Protein AF-A0A932JPV4-F1 (afdb_monomer_lite)

Secondary structure (DSSP, 8-state):
---------------SS-HHHHHHHTTTHHHHHHHHHHHHHHT-GGGHHHHHHHHHS--EEEEPPPTTSS--TT--EEEETTEEEEEHHHHHHHHHHHHHTT--TTTHHHHHHHHHHHHHHHHHHHHHHHHHHHHHHSS---TTBHHHHHHHHHHHHHHHHHHHHT---SS-HHHHTTS-HHHHHHHHHHHH-HHHHHHHHHHHTTT-B-TTTS-HHHHHHHHHHHHHHHHHHHHHHHTS-HHHHHHHHHHH-TTHHHHHHHHHHHHHHHHHHHHSHHHHHHHHHHHHHHHHHHHHHHHHHHT-

Structure (mmCIF, N/CA/C/O backbone):
data_AF-A0A932JPV4-F1
#
_entry.id   AF-A0A932JPV4-F1
#
loop_
_atom_site.group_PDB
_atom_site.id
_atom_site.type_symbol
_atom_site.label_atom_id
_atom_site.label_alt_id
_atom_site.label_comp_id
_atom_site.label_asym_id
_atom_site.label_entity_id
_atom_site.label_seq_id
_atom_site.pdbx_PDB_ins_code
_atom_site.Cartn_x
_atom_site.Cartn_y
_atom_site.Cartn_z
_atom_site.occupancy
_atom_site.B_iso_or_equiv
_atom_site.auth_seq_id
_atom_site.auth_comp_id
_atom_site.auth_asym_id
_atom_site.auth_atom_id
_atom_site.pdbx_PDB_model_num
ATOM 1 N N . MET A 1 1 ? 2.759 16.144 11.013 1.00 23.59 1 MET A N 1
ATOM 2 C CA . MET A 1 1 ? 3.532 15.534 9.892 1.00 23.59 1 MET A CA 1
ATOM 3 C C . MET A 1 1 ? 3.272 14.026 9.853 1.00 23.59 1 MET A C 1
ATOM 5 O O . MET A 1 1 ? 3.938 13.289 10.565 1.00 23.59 1 MET A O 1
ATOM 9 N N . GLY A 1 2 ? 2.282 13.566 9.078 1.00 25.14 2 GLY A N 1
ATOM 10 C CA . GLY A 1 2 ? 1.995 12.135 8.917 1.00 25.14 2 GLY A CA 1
ATOM 11 C C . GLY A 1 2 ? 3.016 11.484 7.986 1.00 25.14 2 GLY A C 1
ATOM 12 O O . GLY A 1 2 ? 3.145 11.893 6.832 1.00 25.14 2 GLY A O 1
ATOM 13 N N . ALA A 1 3 ? 3.777 10.522 8.498 1.00 26.98 3 ALA A N 1
ATOM 14 C CA . ALA A 1 3 ? 4.726 9.756 7.710 1.00 26.98 3 ALA A CA 1
ATOM 15 C C . ALA A 1 3 ? 3.958 8.871 6.716 1.00 26.98 3 ALA A C 1
ATOM 17 O O . ALA A 1 3 ? 3.457 7.811 7.076 1.00 26.98 3 ALA A O 1
ATOM 18 N N . ILE A 1 4 ? 3.874 9.303 5.455 1.00 32.38 4 ILE A N 1
ATOM 19 C CA . ILE A 1 4 ? 3.745 8.367 4.335 1.00 32.38 4 ILE A CA 1
ATOM 20 C C . ILE A 1 4 ? 5.035 7.553 4.392 1.00 32.38 4 ILE A C 1
ATOM 22 O O . ILE A 1 4 ? 6.100 8.054 4.020 1.00 32.38 4 ILE A O 1
ATOM 26 N N . LEU A 1 5 ? 4.962 6.359 4.980 1.00 34.59 5 LEU A N 1
ATOM 27 C CA . LEU A 1 5 ? 6.096 5.460 5.082 1.00 34.59 5 LEU A CA 1
ATOM 28 C C . LEU A 1 5 ? 6.438 5.005 3.665 1.00 34.59 5 LEU A C 1
ATOM 30 O O . LEU A 1 5 ? 5.870 4.078 3.099 1.00 34.59 5 LEU A O 1
ATOM 34 N N . VAL A 1 6 ? 7.365 5.734 3.061 1.00 36.38 6 VAL A N 1
ATOM 35 C CA . VAL A 1 6 ? 7.969 5.385 1.790 1.00 36.38 6 VAL A CA 1
ATOM 36 C C . VAL A 1 6 ? 8.688 4.056 1.999 1.00 36.38 6 VAL A C 1
ATOM 38 O O . VAL A 1 6 ? 9.744 4.008 2.630 1.00 36.38 6 VAL A O 1
ATOM 41 N N . LEU A 1 7 ? 8.128 2.976 1.452 1.00 38.19 7 LEU A N 1
ATOM 42 C CA . LEU A 1 7 ? 8.818 1.703 1.271 1.00 38.19 7 LEU A CA 1
ATOM 43 C C . LEU A 1 7 ? 10.058 1.942 0.394 1.00 38.19 7 LEU A C 1
ATOM 45 O O . LEU A 1 7 ? 9.999 1.938 -0.837 1.00 38.19 7 LEU A O 1
ATOM 49 N N . LEU A 1 8 ? 11.183 2.240 1.047 1.00 33.62 8 LEU A N 1
ATOM 50 C CA . LEU A 1 8 ? 12.470 2.499 0.415 1.00 33.62 8 LEU A CA 1
ATOM 51 C C . LEU A 1 8 ? 13.073 1.170 -0.037 1.00 33.62 8 LEU A C 1
ATOM 53 O O . LEU A 1 8 ? 13.724 0.461 0.732 1.00 33.62 8 LEU A O 1
ATOM 57 N N . LEU A 1 9 ? 12.865 0.841 -1.309 1.00 42.50 9 LEU A N 1
ATOM 58 C CA . LEU A 1 9 ? 13.567 -0.246 -1.974 1.00 42.50 9 LEU A CA 1
ATOM 59 C C . LEU A 1 9 ? 14.830 0.310 -2.621 1.00 42.50 9 LEU A C 1
ATOM 61 O O . LEU A 1 9 ? 14.789 1.104 -3.561 1.00 42.50 9 LEU A O 1
ATOM 65 N N . SER A 1 10 ? 15.979 -0.073 -2.069 1.00 38.56 10 SER A N 1
ATOM 66 C CA . SER A 1 10 ? 17.282 0.394 -2.525 1.00 38.56 10 SER A CA 1
ATOM 67 C C . SER A 1 10 ? 17.506 -0.023 -3.977 1.00 38.56 10 SER A C 1
ATOM 69 O O . SER A 1 10 ? 17.875 -1.165 -4.257 1.00 38.56 10 SER A O 1
ATOM 71 N N . ALA A 1 11 ? 17.322 0.918 -4.902 1.00 42.75 11 ALA A N 1
ATOM 72 C CA . ALA A 1 11 ? 17.888 0.791 -6.231 1.00 42.75 11 ALA A CA 1
ATOM 73 C C . ALA A 1 11 ? 19.408 0.815 -6.049 1.00 42.75 11 ALA A C 1
ATOM 75 O O . ALA A 1 11 ? 19.978 1.838 -5.664 1.00 42.75 11 ALA A O 1
ATOM 76 N N . ALA A 1 12 ? 20.047 -0.336 -6.253 1.00 43.09 12 ALA A N 1
ATOM 77 C CA . ALA A 1 12 ? 21.493 -0.425 -6.358 1.00 43.09 12 ALA A CA 1
ATOM 78 C C . ALA A 1 12 ? 21.999 0.667 -7.315 1.00 43.09 12 ALA A C 1
ATOM 80 O O . ALA A 1 12 ? 21.357 0.952 -8.328 1.00 43.09 12 ALA A O 1
ATOM 81 N N . ALA A 1 13 ? 23.124 1.289 -6.953 1.00 43.47 13 ALA A N 1
ATOM 82 C CA . ALA A 1 13 ? 23.726 2.404 -7.671 1.00 43.47 13 ALA A CA 1
ATOM 83 C C . ALA A 1 13 ? 23.698 2.176 -9.192 1.00 43.47 13 ALA A C 1
ATOM 85 O O . ALA A 1 13 ? 24.186 1.173 -9.715 1.00 43.47 13 ALA A O 1
ATOM 86 N N . TRP A 1 14 ? 23.064 3.117 -9.879 1.00 53.50 14 TRP A N 1
ATOM 87 C CA . TRP A 1 14 ? 22.713 3.052 -11.285 1.00 53.50 14 TRP A CA 1
ATOM 88 C C . TRP A 1 14 ? 23.950 3.167 -12.175 1.00 53.50 14 TRP A C 1
ATOM 90 O O . TRP A 1 14 ? 24.319 4.252 -12.607 1.00 53.50 14 TRP A O 1
ATOM 100 N N . ALA A 1 15 ? 24.596 2.044 -12.470 1.00 50.19 15 ALA A N 1
ATOM 101 C CA . ALA A 1 15 ? 25.698 1.981 -13.431 1.00 50.19 15 ALA A CA 1
ATOM 102 C C . ALA A 1 15 ? 25.217 1.800 -14.894 1.00 50.19 15 ALA A C 1
ATOM 104 O O . ALA A 1 15 ? 25.962 1.287 -15.725 1.00 50.19 15 ALA A O 1
ATOM 105 N N . GLY A 1 16 ? 23.965 2.164 -15.212 1.00 62.72 16 GLY A N 1
ATOM 106 C CA . GLY A 1 16 ? 23.299 1.870 -16.491 1.00 62.72 16 GLY A CA 1
ATOM 107 C C . GLY A 1 16 ? 22.640 3.077 -17.173 1.00 62.72 16 GLY A C 1
ATOM 108 O O . GLY A 1 16 ? 22.720 4.200 -16.686 1.00 62.72 16 GLY A O 1
ATOM 109 N N . GLU A 1 17 ? 22.001 2.818 -18.322 1.00 77.81 17 GLU A N 1
ATOM 110 C CA . GLU A 1 17 ? 21.219 3.778 -19.128 1.00 77.81 17 GLU A CA 1
ATOM 111 C C . GLU A 1 17 ? 20.224 4.585 -18.270 1.00 77.81 17 GLU A C 1
ATOM 113 O O . GLU A 1 17 ? 19.579 4.038 -17.374 1.00 77.81 17 GLU A O 1
ATOM 118 N N . ASP A 1 18 ? 20.079 5.881 -18.573 1.00 85.38 18 ASP A N 1
ATOM 119 C CA . ASP A 1 18 ? 19.102 6.767 -17.931 1.00 85.38 18 ASP A CA 1
ATOM 120 C C . ASP A 1 18 ? 17.665 6.194 -18.035 1.00 85.38 18 ASP A C 1
ATOM 122 O O . ASP A 1 18 ? 17.218 5.851 -19.137 1.00 85.38 18 ASP A O 1
ATOM 126 N N . PRO A 1 19 ? 16.900 6.108 -16.927 1.00 82.88 19 PRO A N 1
ATOM 127 C CA . PRO A 1 19 ? 15.533 5.576 -16.926 1.00 82.88 19 PRO A CA 1
ATOM 128 C C . PRO A 1 19 ? 14.588 6.244 -17.915 1.00 82.88 19 PRO A C 1
ATOM 130 O O . PRO A 1 19 ? 13.693 5.584 -18.448 1.00 82.88 19 PRO A O 1
ATOM 133 N N . VAL A 1 20 ? 14.746 7.551 -18.138 1.00 84.69 20 VAL A N 1
ATOM 134 C CA . VAL A 1 20 ? 13.875 8.301 -19.048 1.00 84.69 20 VAL A CA 1
ATOM 135 C C . VAL A 1 20 ? 14.179 7.905 -20.491 1.00 84.69 20 VAL A C 1
ATOM 137 O O . VAL A 1 20 ? 13.252 7.562 -21.231 1.00 84.69 20 VAL A O 1
ATOM 140 N N . ALA A 1 21 ? 15.458 7.848 -20.866 1.00 88.94 21 ALA A N 1
ATOM 141 C CA . ALA A 1 21 ? 15.895 7.338 -22.165 1.00 88.94 21 ALA A CA 1
ATOM 142 C C . ALA A 1 21 ? 15.432 5.889 -22.407 1.00 88.94 21 ALA A C 1
ATOM 144 O O . ALA A 1 21 ? 14.819 5.595 -23.442 1.00 88.94 21 ALA A O 1
ATOM 145 N N . TYR A 1 22 ? 15.617 5.001 -21.425 1.00 89.31 22 TYR A N 1
ATOM 146 C CA . TYR A 1 22 ? 15.175 3.609 -21.522 1.00 89.31 22 TYR A CA 1
ATOM 147 C C . TYR A 1 22 ? 13.654 3.505 -21.710 1.00 89.31 22 TYR A C 1
ATOM 149 O O . TYR A 1 22 ? 13.168 2.780 -22.582 1.00 89.31 22 TYR A O 1
ATOM 157 N N . ALA A 1 23 ? 12.877 4.265 -20.933 1.00 88.06 23 ALA A N 1
ATOM 158 C CA . ALA A 1 23 ? 11.420 4.271 -21.026 1.00 88.06 23 ALA A CA 1
ATOM 159 C C . ALA A 1 23 ? 10.893 4.827 -22.357 1.00 88.06 23 ALA A C 1
ATOM 161 O O . ALA A 1 23 ? 9.795 4.444 -22.769 1.00 88.06 23 ALA A O 1
ATOM 162 N N . ALA A 1 24 ? 11.634 5.727 -23.010 1.00 90.25 24 ALA A N 1
ATOM 163 C CA . ALA A 1 24 ? 11.322 6.203 -24.355 1.00 90.25 24 ALA A CA 1
ATOM 164 C C . ALA A 1 24 ? 11.611 5.118 -25.407 1.00 90.25 24 ALA A C 1
ATOM 166 O O . ALA A 1 24 ? 10.766 4.839 -26.258 1.00 90.25 24 ALA A O 1
ATOM 167 N N . ARG A 1 25 ? 12.761 4.439 -25.301 1.00 94.75 25 ARG A N 1
ATOM 168 C CA . ARG A 1 25 ? 13.168 3.337 -26.192 1.00 94.75 25 ARG A CA 1
ATOM 169 C C . ARG A 1 25 ? 12.270 2.101 -26.067 1.00 94.75 25 ARG A C 1
ATOM 171 O O . ARG A 1 25 ? 12.024 1.408 -27.053 1.00 94.75 25 ARG A O 1
ATOM 178 N N . ARG A 1 26 ? 11.772 1.815 -24.862 1.00 93.69 26 ARG A N 1
ATOM 179 C CA . ARG A 1 26 ? 10.890 0.683 -24.525 1.00 93.69 26 ARG A CA 1
ATOM 180 C C . ARG A 1 26 ? 9.484 1.156 -24.145 1.00 93.69 26 ARG A C 1
ATOM 182 O O . ARG A 1 26 ? 8.952 0.776 -23.101 1.00 93.69 26 ARG A O 1
ATOM 189 N N . ALA A 1 27 ? 8.871 1.984 -24.992 1.00 93.06 27 ALA A N 1
ATOM 190 C CA . ALA A 1 27 ? 7.578 2.622 -24.717 1.00 93.06 27 ALA A CA 1
ATOM 191 C C . ALA A 1 27 ? 6.427 1.639 -24.399 1.00 93.06 27 ALA A C 1
ATOM 193 O O . ALA A 1 27 ? 5.463 2.005 -23.727 1.00 93.06 27 ALA A O 1
ATOM 194 N N . ASP A 1 28 ? 6.515 0.380 -24.837 1.00 94.94 28 ASP A N 1
ATOM 195 C CA . ASP A 1 28 ? 5.527 -0.670 -24.577 1.00 94.94 28 ASP A CA 1
ATOM 196 C C . ASP A 1 28 ? 5.765 -1.473 -23.285 1.00 94.94 28 ASP A C 1
ATOM 198 O O . ASP A 1 28 ? 4.918 -2.301 -22.929 1.00 94.94 28 ASP A O 1
ATOM 202 N N . LEU A 1 29 ? 6.860 -1.218 -22.553 1.00 92.94 29 LEU A N 1
ATOM 203 C CA . LEU A 1 29 ? 7.195 -1.920 -21.309 1.00 92.94 29 LEU A CA 1
ATOM 204 C C . LEU A 1 29 ? 6.056 -1.842 -20.294 1.00 92.94 29 LEU A C 1
ATOM 206 O O . LEU A 1 29 ? 5.653 -2.865 -19.754 1.00 92.94 29 LEU A O 1
ATOM 210 N N . GLY A 1 30 ? 5.488 -0.654 -20.083 1.00 91.44 30 GLY A N 1
ATOM 211 C CA . GLY A 1 30 ? 4.397 -0.450 -19.130 1.00 91.44 30 GLY A CA 1
ATOM 212 C C . GLY A 1 30 ? 3.156 -1.293 -19.428 1.00 91.44 30 GLY A C 1
ATOM 213 O O . GLY A 1 30 ? 2.592 -1.930 -18.535 1.00 91.44 30 GLY A O 1
ATOM 214 N N . ARG A 1 31 ? 2.763 -1.360 -20.707 1.00 93.12 31 ARG A N 1
ATOM 215 C CA . ARG A 1 31 ? 1.630 -2.176 -21.167 1.00 93.12 31 ARG A CA 1
ATOM 216 C C . ARG A 1 31 ? 1.920 -3.666 -21.000 1.00 93.12 31 ARG A C 1
ATOM 218 O O . ARG A 1 31 ? 1.070 -4.395 -20.495 1.00 93.12 31 ARG A O 1
ATOM 225 N N . LYS A 1 32 ? 3.112 -4.119 -21.404 1.00 95.31 32 LYS A N 1
ATOM 226 C CA . LYS A 1 32 ? 3.524 -5.524 -21.265 1.00 95.31 32 LYS A CA 1
ATOM 227 C C . LYS A 1 32 ? 3.616 -5.939 -19.797 1.00 95.31 32 LYS A C 1
ATOM 229 O O . LYS A 1 32 ? 3.073 -6.976 -19.444 1.00 95.31 32 LYS A O 1
ATOM 234 N N . PHE A 1 33 ? 4.222 -5.116 -18.945 1.00 93.88 33 PHE A N 1
ATOM 235 C CA . PHE A 1 33 ? 4.274 -5.325 -17.496 1.00 93.88 33 PHE A CA 1
ATOM 236 C C . PHE A 1 33 ? 2.863 -5.438 -16.918 1.00 93.88 33 PHE A C 1
ATOM 238 O O . PHE A 1 33 ? 2.570 -6.386 -16.195 1.00 93.88 33 PHE A O 1
ATOM 245 N N . SER A 1 34 ? 1.971 -4.522 -17.310 1.00 91.94 34 SER A N 1
ATOM 246 C CA . SER A 1 34 ? 0.586 -4.510 -16.837 1.00 91.94 34 SER A CA 1
ATOM 247 C C . SER A 1 34 ? -0.176 -5.786 -17.177 1.00 91.94 34 SER A C 1
ATOM 249 O O . SER A 1 34 ? -0.931 -6.294 -16.352 1.00 91.94 34 SER A O 1
ATOM 251 N N . ALA A 1 35 ? 0.039 -6.327 -18.377 1.00 93.06 35 ALA A N 1
ATOM 252 C CA . ALA A 1 35 ? -0.532 -7.609 -18.766 1.00 93.06 35 ALA A CA 1
ATOM 253 C C . ALA A 1 35 ? 0.037 -8.769 -17.929 1.00 93.06 35 ALA A C 1
ATOM 255 O O . ALA A 1 35 ? -0.719 -9.639 -17.504 1.00 93.06 35 ALA A O 1
ATOM 256 N N . GLN A 1 36 ? 1.347 -8.764 -17.659 1.00 94.38 36 GLN A N 1
ATOM 257 C CA . GLN A 1 36 ? 2.020 -9.841 -16.930 1.00 94.38 36 GLN A CA 1
ATOM 258 C C . GLN A 1 36 ? 1.630 -9.900 -15.449 1.00 94.38 36 GLN A C 1
ATOM 260 O O . GLN A 1 36 ? 1.282 -10.977 -14.973 1.00 94.38 36 GLN A O 1
ATOM 265 N N . TRP A 1 37 ? 1.617 -8.783 -14.710 1.00 91.56 37 TRP A N 1
ATOM 266 C CA . TRP A 1 37 ? 1.266 -8.848 -13.281 1.00 91.56 37 TRP A CA 1
ATOM 267 C C . TRP A 1 37 ? -0.215 -9.176 -13.074 1.00 91.56 37 TRP A C 1
ATOM 269 O O . TRP A 1 37 ? -0.542 -9.928 -12.164 1.00 91.56 37 TRP A O 1
ATOM 279 N N . ARG A 1 38 ? -1.109 -8.697 -13.955 1.00 92.75 38 ARG A N 1
ATOM 280 C CA . ARG A 1 38 ? -2.531 -9.082 -13.931 1.00 92.75 38 ARG A CA 1
ATOM 281 C C . ARG A 1 38 ? -2.708 -10.569 -14.206 1.00 92.75 38 ARG A C 1
ATOM 283 O O . ARG A 1 38 ? -3.510 -11.220 -13.544 1.00 92.75 38 ARG A O 1
ATOM 290 N N . HIS A 1 39 ? -1.955 -11.106 -15.168 1.00 93.81 39 HIS A N 1
ATOM 291 C CA . HIS A 1 39 ? -1.953 -12.538 -15.444 1.00 93.81 39 HIS A CA 1
ATOM 292 C C . HIS A 1 39 ? -1.465 -13.342 -14.234 1.00 93.81 39 HIS A C 1
ATOM 294 O O . HIS A 1 39 ? -2.136 -14.295 -13.842 1.00 93.81 39 HIS A O 1
ATOM 300 N N . LEU A 1 40 ? -0.352 -12.934 -13.613 1.00 92.19 40 LEU A N 1
ATOM 301 C CA . LEU A 1 40 ? 0.154 -13.568 -12.396 1.00 92.19 40 LEU A CA 1
ATOM 302 C C . LEU A 1 40 ? -0.891 -13.530 -11.280 1.00 92.19 40 LEU A C 1
ATOM 304 O O . LEU A 1 40 ? -1.238 -14.591 -10.772 1.00 92.19 40 LEU A O 1
ATOM 308 N N . LEU A 1 41 ? -1.455 -12.354 -10.984 1.00 93.12 41 LEU A N 1
ATOM 309 C CA . LEU A 1 41 ? -2.478 -12.167 -9.955 1.00 93.12 41 LEU A CA 1
ATOM 310 C C . LEU A 1 41 ? -3.684 -13.092 -10.167 1.00 93.12 41 LEU A C 1
ATOM 312 O O . LEU A 1 41 ? -4.109 -13.774 -9.244 1.00 93.12 41 LEU A O 1
ATOM 316 N N . LYS A 1 42 ? -4.195 -13.171 -11.402 1.00 94.25 42 LYS A N 1
ATOM 317 C CA . LYS A 1 42 ? -5.300 -14.068 -11.775 1.00 94.25 42 LYS A CA 1
ATOM 318 C C . LYS A 1 42 ? -4.961 -15.549 -11.592 1.00 94.25 42 LYS A C 1
ATOM 320 O O . LYS A 1 42 ? -5.845 -16.369 -11.368 1.00 94.25 42 LYS A O 1
ATOM 325 N N . SER A 1 43 ? -3.696 -15.904 -11.781 1.00 93.75 43 SER A N 1
ATOM 326 C CA . SER A 1 43 ? -3.244 -17.293 -11.818 1.00 93.75 43 SER A CA 1
ATOM 327 C C . SER A 1 43 ? -2.867 -17.873 -10.452 1.00 93.75 43 SER A C 1
ATOM 329 O O . SER A 1 43 ? -2.473 -19.036 -10.403 1.00 93.75 43 SER A O 1
ATOM 331 N N . LEU A 1 44 ? -2.938 -17.077 -9.381 1.00 92.44 44 LEU A N 1
ATOM 332 C CA . LEU A 1 44 ? -2.634 -17.485 -8.010 1.00 92.44 44 LEU A CA 1
ATOM 333 C C . LEU A 1 44 ? -3.947 -17.534 -7.207 1.00 92.44 44 LEU A C 1
ATOM 335 O O . LEU A 1 44 ? -4.515 -16.473 -6.935 1.00 92.44 44 LEU A O 1
ATOM 339 N N . PRO A 1 45 ? -4.470 -18.731 -6.872 1.00 92.06 45 PRO A N 1
ATOM 340 C CA . PRO A 1 45 ? -5.737 -18.879 -6.149 1.00 92.06 45 PRO A CA 1
ATOM 341 C C . PRO A 1 45 ? -5.784 -18.122 -4.817 1.00 92.06 45 PRO A C 1
ATOM 343 O O . PRO A 1 45 ? -6.824 -17.569 -4.464 1.00 92.06 45 PRO A O 1
ATOM 346 N N . GLU A 1 46 ? -4.651 -18.037 -4.122 1.00 90.19 46 GLU A N 1
ATOM 347 C CA . GLU A 1 46 ? -4.473 -17.323 -2.854 1.00 90.19 46 GLU A CA 1
ATOM 348 C C . GLU A 1 46 ? -4.761 -15.819 -2.993 1.00 90.19 46 GLU A C 1
ATOM 350 O O . GLU A 1 46 ? -5.101 -15.149 -2.025 1.00 90.19 46 GLU A O 1
ATOM 355 N N . LEU A 1 47 ? -4.671 -15.279 -4.213 1.00 94.06 47 LEU A N 1
ATOM 356 C CA . LEU A 1 47 ? -4.869 -13.861 -4.512 1.00 94.06 47 LEU A CA 1
ATOM 357 C C . LEU A 1 47 ? -6.197 -13.581 -5.234 1.00 94.06 47 LEU A C 1
ATOM 359 O O . LEU A 1 47 ? -6.374 -12.512 -5.825 1.00 94.06 47 LEU A O 1
ATOM 363 N N . ALA A 1 48 ? -7.156 -14.512 -5.181 1.00 94.62 48 ALA A N 1
ATOM 364 C CA . ALA A 1 48 ? -8.443 -14.382 -5.865 1.00 94.62 48 ALA A CA 1
ATOM 365 C C . ALA A 1 48 ? -9.223 -13.117 -5.462 1.00 94.62 48 ALA A C 1
ATOM 367 O O . ALA A 1 48 ? -9.874 -12.494 -6.302 1.00 94.62 48 ALA A O 1
ATOM 368 N N . GLU A 1 49 ? -9.152 -12.710 -4.194 1.00 94.81 49 GLU A N 1
ATOM 369 C CA . GLU A 1 49 ? -9.789 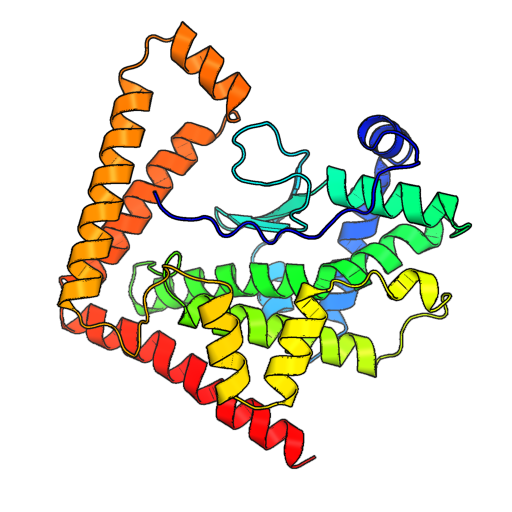-11.485 -3.703 1.00 94.81 49 GLU A CA 1
ATOM 370 C C . GLU A 1 49 ? -9.207 -10.229 -4.362 1.00 94.81 49 GLU A C 1
ATOM 372 O O . GLU A 1 49 ? -9.949 -9.436 -4.942 1.00 94.81 49 GLU A O 1
ATOM 377 N N . HIS A 1 50 ? -7.880 -10.102 -4.365 1.00 94.75 50 HIS A N 1
ATOM 378 C CA . HIS A 1 50 ? -7.160 -9.020 -5.033 1.00 94.75 50 HIS A CA 1
ATOM 379 C C . HIS A 1 50 ? -7.468 -8.978 -6.530 1.00 94.75 50 HIS A C 1
ATOM 381 O O . HIS A 1 50 ? -7.688 -7.907 -7.095 1.00 94.75 50 HIS A O 1
ATOM 387 N N . HIS A 1 51 ? -7.537 -10.143 -7.179 1.00 93.56 51 HIS A N 1
ATOM 388 C CA . HIS A 1 51 ? -7.930 -10.231 -8.580 1.00 93.56 51 HIS A CA 1
ATOM 389 C C . HIS A 1 51 ? -9.348 -9.681 -8.809 1.00 93.56 51 HIS A C 1
ATOM 391 O O . HIS A 1 51 ? -9.527 -8.813 -9.665 1.00 93.56 51 HIS A O 1
ATOM 397 N N . ARG A 1 52 ? -10.339 -10.104 -8.007 1.00 92.75 52 ARG A N 1
ATOM 398 C CA . ARG A 1 52 ? -11.717 -9.577 -8.080 1.00 92.75 52 ARG A CA 1
ATOM 399 C C . ARG A 1 52 ? -11.766 -8.071 -7.833 1.00 92.75 52 ARG A C 1
ATOM 401 O O . ARG A 1 52 ? -12.471 -7.352 -8.543 1.00 92.75 52 ARG A O 1
ATOM 408 N N . PHE A 1 53 ? -10.999 -7.583 -6.861 1.00 91.62 53 PHE A N 1
ATOM 409 C CA . PHE A 1 53 ? -10.898 -6.156 -6.573 1.00 91.62 53 PHE A CA 1
ATOM 410 C C . PHE A 1 53 ? -10.395 -5.378 -7.798 1.00 91.62 53 PHE A C 1
ATOM 412 O O . PHE A 1 53 ? -11.037 -4.412 -8.217 1.00 91.62 53 PHE A O 1
ATOM 419 N N . VAL A 1 54 ? -9.320 -5.848 -8.436 1.00 89.31 54 VAL A N 1
ATOM 420 C CA . VAL A 1 54 ? -8.757 -5.255 -9.660 1.00 89.31 54 VAL A CA 1
ATOM 421 C C . VAL A 1 54 ? -9.725 -5.319 -10.848 1.00 89.31 54 VAL A C 1
ATOM 423 O O . VAL A 1 54 ? -9.794 -4.366 -11.627 1.00 89.31 54 VAL A O 1
ATOM 426 N N . GLU A 1 55 ? -10.473 -6.412 -11.017 1.00 88.31 55 GLU A N 1
ATOM 427 C CA . GLU A 1 55 ? -11.476 -6.539 -12.087 1.00 88.31 55 GLU A CA 1
ATOM 428 C C . GLU A 1 55 ? -12.639 -5.558 -11.899 1.00 88.31 55 GLU A C 1
ATOM 430 O O . GLU A 1 55 ? -13.095 -4.949 -12.867 1.00 88.31 55 GLU A O 1
ATOM 435 N N . SER A 1 56 ? -13.068 -5.336 -10.653 1.00 85.69 56 SER A N 1
ATOM 436 C CA . SER A 1 56 ? -14.122 -4.365 -10.335 1.00 85.69 56 SER A CA 1
ATOM 437 C C . SER A 1 56 ? -13.691 -2.902 -10.526 1.00 85.69 56 SER A C 1
ATOM 439 O O . SER A 1 56 ? -14.540 -2.015 -10.622 1.00 85.69 56 SER A O 1
ATOM 441 N N . ARG A 1 57 ? -12.377 -2.632 -10.587 1.00 73.25 57 ARG A N 1
ATOM 442 C CA . ARG A 1 57 ? -11.783 -1.285 -10.649 1.00 73.25 57 ARG A CA 1
ATOM 443 C C . ARG A 1 57 ? -10.592 -1.259 -11.617 1.00 73.25 57 ARG A C 1
ATOM 445 O O . ARG A 1 57 ? -9.434 -1.337 -11.202 1.00 73.25 57 ARG A O 1
ATOM 452 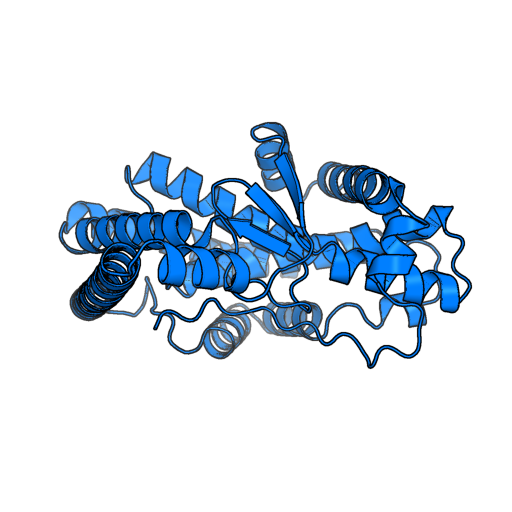N N . PRO A 1 58 ? -10.825 -1.133 -12.934 1.00 59.53 58 PRO A N 1
ATOM 453 C CA . PRO A 1 58 ? -9.770 -1.331 -13.917 1.00 59.53 58 PRO A CA 1
ATOM 454 C C . PRO A 1 58 ? -8.917 -0.074 -14.108 1.00 59.53 58 PRO A C 1
ATOM 456 O O . PRO A 1 58 ? -9.002 0.562 -15.155 1.00 59.53 58 PRO A O 1
ATOM 459 N N . ARG A 1 59 ? -8.066 0.304 -13.144 1.00 66.75 59 ARG A N 1
ATOM 460 C CA . ARG A 1 59 ? -7.061 1.358 -13.377 1.00 66.75 59 ARG A CA 1
ATOM 461 C C . ARG A 1 59 ? -5.771 1.118 -12.596 1.00 66.75 59 ARG A C 1
ATOM 463 O O . ARG A 1 59 ? -5.749 1.156 -11.374 1.00 66.75 59 ARG A O 1
ATOM 470 N N . VAL A 1 60 ? -4.694 0.890 -13.346 1.00 68.44 60 VAL A N 1
ATOM 471 C CA . VAL A 1 60 ? -3.318 1.026 -12.860 1.00 68.44 60 VAL A CA 1
ATOM 472 C C . VAL A 1 60 ? -2.658 2.096 -13.704 1.00 68.44 60 VAL A C 1
ATOM 474 O O . VAL A 1 60 ? -2.673 1.995 -14.931 1.00 68.44 60 VAL A O 1
ATOM 477 N N . ASP A 1 61 ? -2.141 3.125 -13.043 1.00 79.44 61 ASP A N 1
ATOM 478 C CA . ASP A 1 61 ? -1.488 4.260 -13.690 1.00 79.44 61 ASP A CA 1
ATOM 479 C C . ASP A 1 61 ? 0.031 4.147 -13.522 1.00 79.44 61 ASP A C 1
ATOM 481 O O . ASP A 1 61 ? 0.521 3.766 -12.460 1.00 79.44 61 ASP A O 1
ATOM 485 N N . LEU A 1 62 ? 0.784 4.450 -14.578 1.00 76.81 62 LEU A N 1
ATOM 486 C CA . LEU A 1 62 ? 2.246 4.393 -14.575 1.00 76.81 62 LEU A CA 1
ATOM 487 C C . LEU A 1 62 ? 2.803 5.809 -14.584 1.00 76.81 62 LEU A C 1
ATOM 489 O O . LEU A 1 62 ? 2.668 6.519 -15.582 1.00 76.81 62 LEU A O 1
ATOM 493 N N . ARG A 1 63 ? 3.490 6.201 -13.508 1.00 75.25 63 ARG A N 1
ATOM 494 C CA . ARG A 1 63 ? 3.979 7.577 -13.338 1.00 75.25 63 ARG A CA 1
ATOM 495 C C . ARG A 1 63 ? 5.478 7.659 -13.129 1.00 75.25 63 ARG A C 1
ATOM 497 O O . ARG A 1 63 ? 6.069 6.814 -12.465 1.00 75.25 63 ARG A O 1
ATOM 504 N N . PHE A 1 64 ? 6.085 8.700 -13.688 1.00 70.75 64 PHE A N 1
ATOM 505 C CA . PHE A 1 64 ? 7.368 9.184 -13.195 1.00 70.75 64 PHE A CA 1
ATOM 506 C C . PHE A 1 64 ? 7.071 10.091 -12.003 1.00 70.75 64 PHE A C 1
ATOM 508 O O . PHE A 1 64 ? 6.344 11.061 -12.215 1.00 70.75 64 PHE A O 1
ATOM 515 N N . PRO A 1 65 ? 7.572 9.790 -10.792 1.00 67.81 65 PRO A N 1
ATOM 516 C CA . PRO A 1 65 ? 7.407 10.707 -9.676 1.00 67.81 65 PRO A CA 1
ATOM 517 C C . PRO A 1 65 ? 8.025 12.058 -10.027 1.00 67.81 65 PRO A C 1
ATOM 519 O O . PRO A 1 65 ? 9.214 12.137 -10.346 1.00 67.81 65 PRO A O 1
ATOM 522 N N . ALA A 1 66 ? 7.212 13.108 -9.991 1.00 65.25 66 ALA A N 1
ATOM 523 C CA . ALA A 1 66 ? 7.708 14.465 -9.866 1.00 65.25 66 ALA A CA 1
ATOM 524 C C . ALA A 1 66 ? 8.139 14.701 -8.408 1.00 65.25 66 ALA A C 1
ATOM 526 O O . ALA A 1 66 ? 7.687 13.986 -7.503 1.00 65.25 66 ALA A O 1
ATOM 527 N N . PRO A 1 67 ? 8.992 15.702 -8.132 1.00 57.59 67 PRO A N 1
ATOM 528 C CA . PRO A 1 67 ? 9.188 16.132 -6.757 1.00 57.59 67 PRO A CA 1
ATOM 529 C C . PRO A 1 67 ? 7.816 16.435 -6.108 1.00 57.59 67 PRO A C 1
ATOM 531 O O . PRO A 1 67 ? 6.851 16.786 -6.783 1.00 57.59 67 PRO A O 1
ATOM 534 N N . GLY A 1 68 ? 7.685 16.132 -4.815 1.00 59.28 68 GLY A N 1
ATOM 535 C CA . GLY A 1 68 ? 6.448 16.291 -4.036 1.00 59.28 68 GLY A CA 1
ATOM 536 C C . GLY A 1 68 ? 5.233 15.429 -4.406 1.00 59.28 68 GLY A C 1
ATOM 537 O O . GLY A 1 68 ? 4.245 15.487 -3.676 1.00 59.28 68 GLY A O 1
ATOM 538 N N . ASP A 1 69 ? 5.326 14.514 -5.380 1.00 63.78 69 ASP A N 1
ATOM 539 C CA . ASP A 1 69 ? 4.311 13.467 -5.598 1.00 63.78 69 ASP A CA 1
ATOM 540 C C . ASP A 1 69 ? 4.198 12.487 -4.407 1.00 63.78 69 ASP A C 1
ATOM 542 O O . ASP A 1 69 ? 3.454 11.510 -4.471 1.00 63.78 69 ASP A O 1
ATOM 546 N N . GLY A 1 70 ? 4.905 12.710 -3.290 1.00 63.28 70 GLY A N 1
ATOM 547 C CA . GLY A 1 70 ? 4.890 11.838 -2.106 1.00 63.28 70 GLY A CA 1
ATOM 548 C C . GLY A 1 70 ? 5.351 10.408 -2.407 1.00 63.28 70 GLY A C 1
ATOM 549 O O . GLY A 1 70 ? 5.133 9.501 -1.615 1.00 63.28 70 GLY A O 1
ATOM 550 N N . PHE A 1 71 ? 5.958 10.214 -3.575 1.00 66.25 71 PHE A N 1
ATOM 551 C CA . PHE A 1 71 ? 6.276 8.932 -4.164 1.00 66.25 71 PHE A CA 1
ATOM 552 C C . PHE A 1 71 ? 7.765 8.949 -4.473 1.00 66.25 71 PHE A C 1
ATOM 554 O O . PHE A 1 71 ? 8.223 9.699 -5.336 1.00 66.25 71 PHE A O 1
ATOM 561 N N . SER A 1 72 ? 8.553 8.201 -3.703 1.00 68.50 72 SER A N 1
ATOM 562 C CA . SER A 1 72 ? 9.997 8.205 -3.916 1.00 68.50 72 SER A CA 1
ATOM 563 C C . SER A 1 72 ? 10.347 7.488 -5.216 1.00 68.50 72 SER A C 1
ATOM 565 O O . SER A 1 72 ? 9.629 6.601 -5.679 1.00 68.50 72 SER A O 1
ATOM 567 N N . GLU A 1 73 ? 11.513 7.802 -5.776 1.00 65.75 73 GLU A N 1
ATOM 568 C CA . GLU A 1 73 ? 12.056 7.081 -6.935 1.00 65.75 73 GLU A CA 1
ATOM 569 C C . GLU A 1 73 ? 12.285 5.582 -6.660 1.00 65.75 73 GLU A C 1
ATOM 571 O O . GLU A 1 73 ? 12.409 4.794 -7.597 1.00 65.75 73 GLU A O 1
ATOM 576 N N . HIS A 1 74 ? 12.309 5.200 -5.382 1.00 68.81 74 HIS A N 1
ATOM 577 C CA . HIS A 1 74 ? 12.510 3.848 -4.873 1.00 68.81 74 HIS A CA 1
ATOM 578 C C . HIS A 1 74 ? 11.205 3.102 -4.576 1.00 68.81 74 HIS A C 1
ATOM 580 O O . HIS A 1 74 ? 11.221 1.887 -4.403 1.00 68.81 74 HIS A O 1
ATOM 586 N N . THR A 1 75 ? 10.072 3.799 -4.536 1.00 76.94 75 THR A N 1
ATOM 587 C CA . THR A 1 75 ? 8.769 3.184 -4.287 1.00 76.94 75 THR A CA 1
ATOM 588 C C . THR A 1 75 ? 8.336 2.409 -5.528 1.00 76.94 75 THR A C 1
ATOM 590 O O . THR A 1 75 ? 8.362 2.961 -6.626 1.00 76.94 75 THR A O 1
ATOM 593 N N . VAL A 1 76 ? 7.936 1.143 -5.382 1.00 83.69 76 VAL A N 1
ATOM 594 C CA . VAL A 1 76 ? 7.431 0.317 -6.499 1.00 83.69 76 VAL A CA 1
ATOM 595 C C . VAL A 1 76 ? 6.028 0.750 -6.901 1.00 83.69 76 VAL A C 1
ATOM 597 O O . VAL A 1 76 ? 5.764 1.003 -8.080 1.00 83.69 76 VAL A O 1
ATOM 600 N N . ALA A 1 77 ? 5.133 0.830 -5.922 1.00 85.69 77 ALA A N 1
ATOM 601 C CA . ALA A 1 77 ? 3.735 1.158 -6.112 1.00 85.69 77 ALA A CA 1
ATOM 602 C C . ALA A 1 77 ? 3.168 1.852 -4.870 1.00 85.69 77 ALA A C 1
ATOM 604 O O . ALA A 1 77 ? 3.774 1.784 -3.808 1.00 85.69 77 ALA A O 1
ATOM 605 N N . ILE A 1 78 ? 2.045 2.544 -5.042 1.00 85.38 78 ILE A N 1
ATOM 606 C CA . ILE A 1 78 ? 1.219 3.088 -3.961 1.00 85.38 78 ILE A CA 1
ATOM 607 C C . ILE A 1 78 ? -0.248 2.939 -4.349 1.00 85.38 78 ILE A C 1
ATOM 609 O O . ILE A 1 78 ? -0.593 3.110 -5.527 1.00 85.38 78 ILE A O 1
ATOM 613 N N . TYR A 1 79 ? -1.115 2.652 -3.389 1.00 84.62 79 TYR A N 1
ATOM 614 C CA . TYR A 1 79 ? -2.548 2.835 -3.549 1.00 84.62 79 TYR A CA 1
ATOM 615 C C . TYR A 1 79 ? -2.975 4.238 -3.116 1.00 84.62 79 TYR A C 1
ATOM 617 O O . TYR A 1 79 ? -2.737 4.667 -1.994 1.00 84.62 79 TYR A O 1
ATOM 625 N N . GLU A 1 80 ? -3.624 4.968 -4.017 1.00 79.00 80 GLU A N 1
ATOM 626 C CA . GLU A 1 80 ? -4.114 6.317 -3.750 1.00 79.00 80 GLU A CA 1
ATOM 627 C C . GLU A 1 80 ? -5.334 6.620 -4.624 1.00 79.00 80 GLU A C 1
ATOM 629 O O . GLU A 1 80 ? -5.349 6.289 -5.812 1.00 79.00 80 GLU A O 1
ATOM 634 N N . GLU A 1 81 ? -6.359 7.269 -4.059 1.00 73.75 81 GLU A N 1
ATOM 635 C CA . GLU A 1 81 ? -7.557 7.715 -4.794 1.00 73.75 81 GLU A CA 1
ATOM 636 C C . GLU A 1 81 ? -8.293 6.579 -5.545 1.00 73.75 81 GLU A C 1
ATOM 638 O O . GLU A 1 81 ? -8.861 6.778 -6.622 1.00 73.75 81 GLU A O 1
ATOM 643 N N . GLY A 1 82 ? -8.280 5.352 -5.013 1.00 74.25 82 GLY A N 1
ATOM 644 C CA . GLY A 1 82 ? -8.907 4.210 -5.691 1.00 74.25 82 GLY A CA 1
ATOM 645 C C . GLY A 1 82 ? -8.075 3.607 -6.826 1.00 74.25 82 GLY A C 1
ATOM 646 O O . GLY A 1 82 ? -8.605 2.816 -7.610 1.00 74.25 82 GLY A O 1
ATOM 647 N N . LEU A 1 83 ? -6.801 3.988 -6.943 1.00 80.00 83 LEU A N 1
ATOM 648 C CA . LEU A 1 83 ? -5.894 3.584 -8.012 1.00 80.00 83 LEU A CA 1
ATOM 649 C C . LEU A 1 83 ? -4.605 3.010 -7.427 1.00 80.00 83 LEU A C 1
ATOM 651 O O . LEU A 1 83 ? -4.013 3.606 -6.535 1.00 80.00 83 LEU A O 1
ATOM 655 N N . VAL A 1 84 ? -4.100 1.922 -8.010 1.00 83.12 84 VAL A N 1
ATOM 656 C CA . VAL A 1 84 ? -2.701 1.529 -7.791 1.00 83.12 84 VAL A CA 1
ATOM 657 C C . VAL A 1 84 ? -1.836 2.266 -8.805 1.00 83.12 84 VAL A C 1
ATOM 659 O O . VAL A 1 84 ? -1.993 2.101 -10.020 1.00 83.12 84 VAL A O 1
ATOM 662 N N . ARG A 1 85 ? -0.929 3.103 -8.313 1.00 85.31 85 ARG A N 1
ATOM 663 C CA . ARG A 1 85 ? 0.043 3.845 -9.116 1.00 85.31 85 ARG A CA 1
ATOM 664 C C . ARG A 1 85 ? 1.371 3.106 -9.049 1.00 85.31 85 ARG A C 1
ATOM 666 O O . ARG A 1 85 ? 1.885 2.872 -7.964 1.00 85.31 85 ARG A O 1
ATOM 673 N N . VAL A 1 86 ? 1.928 2.738 -10.198 1.00 86.62 86 VAL A N 1
ATOM 674 C CA . VAL A 1 86 ? 3.223 2.049 -10.294 1.00 86.62 86 VAL A CA 1
ATOM 675 C C . VAL A 1 86 ? 4.289 3.017 -10.787 1.00 86.62 86 VAL A C 1
ATOM 677 O O . VAL A 1 86 ? 4.071 3.803 -11.716 1.00 86.62 86 VAL A O 1
ATOM 680 N N . ASN A 1 87 ? 5.471 2.937 -10.188 1.00 86.81 87 ASN A N 1
ATOM 681 C CA . ASN A 1 87 ? 6.592 3.793 -10.522 1.00 86.81 87 ASN A CA 1
ATOM 682 C C . ASN A 1 87 ? 7.219 3.406 -11.857 1.00 86.81 87 ASN A C 1
ATOM 684 O O . ASN A 1 87 ? 7.927 2.407 -11.991 1.00 86.81 87 ASN A O 1
ATOM 688 N N . ARG A 1 88 ? 6.997 4.246 -12.865 1.00 87.06 88 ARG A N 1
ATOM 689 C CA . ARG A 1 88 ? 7.572 4.080 -14.197 1.00 87.06 88 ARG A CA 1
ATOM 690 C C . ARG A 1 88 ? 9.094 4.189 -14.177 1.00 87.06 88 ARG A C 1
ATOM 692 O O . ARG A 1 88 ? 9.734 3.511 -14.977 1.00 87.06 88 ARG A O 1
ATOM 699 N N . ARG A 1 89 ? 9.676 4.989 -13.274 1.00 86.12 89 ARG A N 1
ATOM 700 C CA . ARG A 1 89 ? 11.134 5.090 -13.123 1.00 86.12 89 ARG A CA 1
ATOM 701 C C . ARG A 1 89 ? 11.714 3.796 -12.574 1.00 86.12 89 ARG A C 1
ATOM 703 O O . ARG A 1 89 ? 12.665 3.295 -13.161 1.00 86.12 89 ARG A O 1
ATOM 710 N N . TRP A 1 90 ? 11.104 3.226 -11.532 1.00 87.19 90 TRP A N 1
ATOM 711 C CA . TRP A 1 90 ? 11.474 1.904 -11.012 1.00 87.19 90 TRP A CA 1
ATOM 712 C C . TRP A 1 90 ? 11.340 0.821 -12.092 1.00 87.19 90 TRP A C 1
ATOM 714 O O . TRP A 1 90 ? 12.241 0.008 -12.289 1.00 87.19 90 TRP A O 1
ATOM 724 N N . LEU A 1 91 ? 10.247 0.846 -12.861 1.00 88.31 91 LEU A N 1
ATOM 725 C CA . LEU A 1 91 ? 10.015 -0.126 -13.929 1.00 88.31 91 LEU A CA 1
ATOM 726 C C . LEU A 1 91 ? 11.078 -0.023 -15.037 1.00 88.31 91 LEU A C 1
ATOM 728 O O . LEU A 1 91 ? 11.606 -1.038 -15.490 1.00 88.31 91 LEU A O 1
ATOM 732 N N . ALA A 1 92 ? 11.410 1.201 -15.457 1.00 89.44 92 ALA A N 1
ATOM 733 C CA . ALA A 1 92 ? 12.471 1.459 -16.424 1.00 89.44 92 ALA A CA 1
ATOM 734 C C . ALA A 1 92 ? 13.849 1.051 -15.880 1.00 89.44 92 ALA A C 1
ATOM 736 O O . ALA A 1 92 ? 14.624 0.437 -16.609 1.00 89.44 92 ALA A O 1
ATOM 737 N N . ALA A 1 93 ? 14.105 1.301 -14.590 1.00 85.81 93 ALA A N 1
ATOM 738 C CA . ALA A 1 93 ? 15.297 0.852 -13.872 1.00 85.81 93 ALA A CA 1
ATOM 739 C C . ALA A 1 93 ? 15.536 -0.634 -14.012 1.00 85.81 93 ALA A C 1
ATOM 741 O O . ALA A 1 93 ? 16.580 -1.083 -14.487 1.00 85.81 93 ALA A O 1
ATOM 742 N N . GLY A 1 94 ? 14.533 -1.393 -13.576 1.00 86.38 94 GLY A N 1
ATOM 743 C CA . GLY A 1 94 ? 14.607 -2.832 -13.536 1.00 86.38 94 GLY A CA 1
ATOM 744 C C . GLY A 1 94 ? 14.737 -3.382 -14.947 1.00 86.38 94 GLY A C 1
ATOM 745 O O . GLY A 1 94 ? 15.512 -4.307 -15.162 1.00 86.38 94 GLY A O 1
ATOM 746 N N . GLY A 1 95 ? 14.044 -2.783 -15.920 1.00 89.50 95 GLY A N 1
ATOM 747 C CA . GLY A 1 95 ? 14.163 -3.162 -17.324 1.00 89.50 95 GLY A CA 1
ATOM 748 C C . GLY A 1 95 ? 15.577 -2.983 -17.875 1.00 89.50 95 GLY A C 1
ATOM 749 O O . GLY A 1 95 ? 16.149 -3.942 -18.395 1.00 89.50 95 GLY A O 1
ATOM 750 N N . ALA A 1 96 ? 16.162 -1.794 -17.705 1.00 89.19 96 ALA A N 1
ATOM 751 C CA . ALA A 1 96 ? 17.521 -1.495 -18.149 1.00 89.19 96 ALA A CA 1
ATOM 752 C C . ALA A 1 96 ? 18.551 -2.416 -17.478 1.00 89.19 96 ALA A C 1
ATOM 754 O O . ALA A 1 96 ? 19.398 -2.999 -18.155 1.00 89.19 96 ALA A O 1
ATOM 755 N N . ALA A 1 97 ? 18.437 -2.610 -16.161 1.00 85.25 97 ALA A N 1
ATOM 756 C CA . ALA A 1 97 ? 19.329 -3.476 -15.399 1.00 85.25 97 ALA A CA 1
ATOM 757 C C . ALA A 1 97 ? 19.230 -4.951 -15.825 1.00 85.25 97 ALA A C 1
ATOM 759 O O . ALA A 1 97 ? 20.248 -5.638 -15.901 1.00 85.25 97 ALA A O 1
ATOM 760 N N . LEU A 1 98 ? 18.027 -5.453 -16.123 1.00 86.19 98 LEU A N 1
ATOM 761 C CA . LEU A 1 98 ? 17.834 -6.823 -16.606 1.00 86.19 98 LEU A CA 1
ATOM 762 C C . LEU A 1 98 ? 18.422 -7.012 -18.011 1.00 86.19 98 LEU A C 1
ATOM 764 O O . LEU A 1 98 ? 19.145 -7.984 -18.230 1.00 86.19 98 LEU A O 1
ATOM 768 N N . GLU A 1 99 ? 18.168 -6.089 -18.946 1.00 88.31 99 GLU A N 1
ATOM 769 C CA . GLU A 1 99 ? 18.755 -6.160 -20.294 1.00 88.31 99 GLU A CA 1
ATOM 770 C C . GLU A 1 99 ? 20.290 -6.074 -20.252 1.00 88.31 99 GLU A C 1
ATOM 772 O O . GLU A 1 99 ? 20.959 -6.835 -20.950 1.00 88.31 99 GLU A O 1
ATOM 777 N N . ALA A 1 100 ? 20.860 -5.229 -19.385 1.00 86.62 100 ALA A N 1
ATOM 778 C CA . ALA A 1 100 ? 22.309 -5.132 -19.187 1.00 86.62 100 ALA A CA 1
ATOM 779 C C . ALA A 1 100 ? 22.931 -6.433 -18.643 1.00 86.62 100 ALA A C 1
ATOM 781 O O . ALA A 1 100 ? 24.071 -6.757 -18.967 1.00 86.62 100 ALA A O 1
ATOM 782 N N . LYS A 1 101 ? 22.170 -7.215 -17.865 1.00 83.00 101 LYS A N 1
ATOM 783 C CA . LYS A 1 101 ? 22.552 -8.562 -17.403 1.00 83.00 101 LYS A CA 1
ATOM 784 C C . LYS A 1 101 ? 22.274 -9.661 -18.451 1.00 83.00 101 LYS A C 1
ATOM 786 O O . LYS A 1 101 ? 22.356 -10.844 -18.130 1.00 83.00 101 LYS A O 1
ATOM 791 N N . GLY A 1 102 ? 21.935 -9.297 -19.691 1.00 86.88 102 GLY A N 1
ATOM 792 C CA . GLY A 1 102 ? 21.730 -10.225 -20.808 1.00 86.88 102 GLY A CA 1
ATOM 793 C C . GLY A 1 102 ? 20.324 -10.825 -20.908 1.00 86.88 102 GLY A C 1
ATOM 794 O O . GLY A 1 102 ? 20.107 -11.736 -21.707 1.00 86.88 102 GLY A O 1
ATOM 795 N N . VAL A 1 103 ? 19.351 -10.341 -20.129 1.00 86.06 103 VAL A N 1
ATOM 796 C CA . VAL A 1 103 ? 17.965 -10.823 -20.214 1.00 86.06 103 VAL A CA 1
ATOM 797 C C . VAL A 1 103 ? 17.318 -10.318 -21.510 1.00 86.06 103 VAL A C 1
ATOM 799 O O . VAL A 1 103 ? 17.254 -9.105 -21.724 1.00 86.06 103 VAL A O 1
ATOM 802 N N . PRO A 1 104 ? 16.756 -11.198 -22.360 1.00 91.12 104 PRO A N 1
ATOM 803 C CA . PRO A 1 104 ? 16.025 -10.758 -23.542 1.00 91.12 104 PRO A CA 1
ATOM 804 C C . PRO A 1 104 ? 14.832 -9.876 -23.161 1.00 91.12 104 PRO A C 1
ATOM 806 O O . PRO A 1 104 ? 14.022 -10.261 -22.315 1.00 91.12 104 PRO A O 1
ATOM 809 N N . TYR A 1 105 ? 14.653 -8.738 -23.842 1.00 93.44 105 TYR A N 1
ATOM 810 C CA . TYR A 1 105 ? 13.558 -7.795 -23.564 1.00 93.44 105 TYR A CA 1
ATOM 811 C C . TYR A 1 105 ? 12.167 -8.457 -23.527 1.00 93.44 105 TYR A C 1
ATOM 813 O O . TYR A 1 105 ? 11.311 -8.065 -22.741 1.00 93.44 105 TYR A O 1
ATOM 821 N N . ALA A 1 106 ? 11.938 -9.508 -24.322 1.00 93.88 106 ALA A N 1
ATOM 822 C CA . ALA A 1 106 ? 10.683 -10.264 -24.310 1.00 93.88 106 ALA A CA 1
ATOM 823 C C . ALA A 1 106 ? 10.334 -10.874 -22.934 1.00 93.88 106 ALA A C 1
ATOM 825 O O . ALA A 1 106 ? 9.157 -11.060 -22.638 1.00 93.88 106 ALA A O 1
ATOM 826 N N . ARG A 1 107 ? 11.337 -11.165 -22.095 1.00 90.12 107 ARG A N 1
ATOM 827 C CA . ARG A 1 107 ? 11.187 -11.755 -20.754 1.00 90.12 107 ARG A CA 1
ATOM 828 C C . ARG A 1 107 ? 11.171 -10.710 -19.631 1.00 90.12 107 ARG A C 1
ATOM 830 O O . ARG A 1 107 ? 10.682 -10.995 -18.543 1.00 90.12 107 ARG A O 1
ATOM 837 N N . VAL A 1 108 ? 11.673 -9.500 -19.887 1.00 90.81 108 VAL A N 1
ATOM 838 C CA . VAL A 1 108 ? 11.783 -8.420 -18.889 1.00 90.81 108 VAL A CA 1
ATOM 839 C C . VAL A 1 108 ? 10.447 -8.098 -18.197 1.00 90.81 108 VAL A C 1
ATOM 841 O O . VAL A 1 108 ? 10.425 -8.085 -16.966 1.00 90.81 108 VAL A O 1
ATOM 844 N N . PRO A 1 109 ? 9.31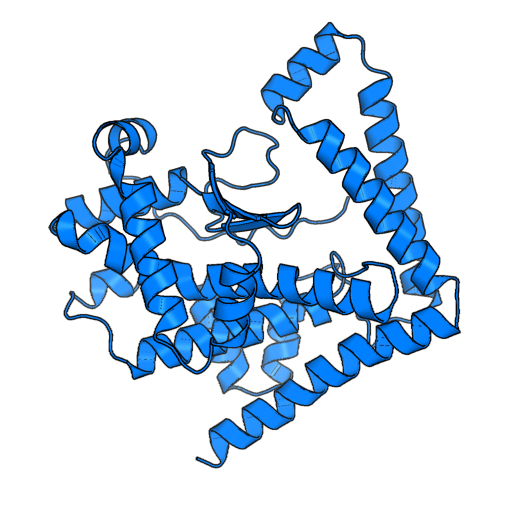8 -7.891 -18.911 1.00 93.00 109 PRO A N 1
ATOM 845 C CA . PRO A 1 109 ? 8.049 -7.556 -18.265 1.00 93.00 109 PRO A CA 1
ATOM 846 C C . PRO A 1 109 ? 7.542 -8.622 -17.288 1.00 93.00 109 PRO A C 1
ATOM 848 O O . PRO A 1 109 ? 6.968 -8.273 -16.263 1.00 93.00 109 PRO A O 1
ATOM 851 N N . GLU A 1 110 ? 7.758 -9.904 -17.596 1.00 90.88 110 GLU A N 1
ATOM 852 C CA . GLU A 1 110 ? 7.360 -11.032 -16.742 1.00 90.88 110 GLU A CA 1
ATOM 853 C C . GLU A 1 110 ? 8.190 -11.068 -15.456 1.00 90.88 110 GLU A C 1
ATOM 855 O O . GLU A 1 110 ? 7.634 -11.203 -14.371 1.00 90.88 110 GLU A O 1
ATOM 860 N N . ILE A 1 111 ? 9.509 -10.869 -15.557 1.00 87.25 111 ILE A N 1
ATOM 861 C CA . ILE A 1 111 ? 10.396 -10.819 -14.385 1.00 87.25 111 ILE A CA 1
ATOM 862 C C . ILE A 1 111 ? 10.035 -9.633 -13.486 1.00 87.25 111 ILE A C 1
ATOM 864 O O . ILE A 1 111 ? 9.950 -9.791 -12.271 1.00 87.25 111 ILE A O 1
ATOM 868 N N . LEU A 1 112 ? 9.804 -8.449 -14.065 1.00 88.75 112 LEU A N 1
ATOM 869 C CA . LEU A 1 112 ? 9.410 -7.265 -13.297 1.00 88.75 112 LEU A CA 1
ATOM 870 C C . LEU A 1 112 ? 8.043 -7.447 -12.637 1.00 88.75 112 LEU A C 1
ATOM 872 O O . LEU A 1 112 ? 7.879 -7.068 -11.482 1.00 88.75 112 LEU A O 1
ATOM 876 N N . ALA A 1 113 ? 7.083 -8.057 -13.335 1.00 90.94 113 ALA A N 1
ATOM 877 C CA . ALA A 1 113 ? 5.779 -8.391 -12.772 1.00 90.94 113 ALA A CA 1
ATOM 878 C C . ALA A 1 113 ? 5.895 -9.365 -11.595 1.00 90.94 113 ALA A C 1
ATOM 880 O O . ALA A 1 113 ? 5.284 -9.131 -10.558 1.00 90.94 113 ALA A O 1
ATOM 881 N N . TRP A 1 114 ? 6.719 -10.408 -11.727 1.00 89.19 114 TRP A N 1
ATOM 882 C CA . TRP A 1 114 ? 6.992 -11.359 -10.650 1.00 89.19 114 TRP A CA 1
ATOM 883 C C . TRP A 1 114 ? 7.595 -10.658 -9.426 1.00 89.19 114 TRP A C 1
ATOM 885 O O . TRP A 1 114 ? 7.138 -10.875 -8.309 1.00 89.19 114 TRP A O 1
ATOM 895 N N . LYS A 1 115 ? 8.572 -9.763 -9.635 1.00 85.31 115 LYS A N 1
ATOM 896 C CA . LYS A 1 115 ? 9.209 -8.991 -8.553 1.00 85.31 115 LYS A CA 1
ATOM 897 C C . LYS A 1 115 ? 8.255 -8.011 -7.869 1.00 85.31 115 LYS A C 1
ATOM 899 O O . LYS A 1 115 ? 8.297 -7.880 -6.654 1.00 85.31 115 LYS A O 1
ATOM 904 N N . ALA A 1 116 ? 7.421 -7.317 -8.640 1.00 88.56 116 ALA A N 1
ATOM 905 C CA . ALA A 1 116 ? 6.540 -6.276 -8.118 1.00 88.56 116 ALA A CA 1
ATOM 906 C C . ALA A 1 116 ? 5.286 -6.831 -7.430 1.00 88.56 116 ALA A C 1
ATOM 908 O O . ALA A 1 116 ? 4.696 -6.131 -6.613 1.00 88.56 116 ALA A O 1
ATOM 909 N N . LEU A 1 117 ? 4.856 -8.055 -7.761 1.00 90.81 117 LEU A N 1
ATOM 910 C CA . LEU A 1 117 ? 3.560 -8.578 -7.326 1.00 90.81 117 LEU A CA 1
ATOM 911 C C . LEU A 1 117 ? 3.347 -8.560 -5.801 1.00 90.81 117 LEU A C 1
ATOM 913 O O . LEU A 1 117 ? 2.268 -8.123 -5.413 1.00 90.81 117 LEU A O 1
ATOM 917 N N . PRO A 1 118 ? 4.308 -8.938 -4.931 1.00 89.88 118 PRO A N 1
ATOM 918 C CA . PRO A 1 118 ? 4.101 -8.852 -3.484 1.00 89.88 118 PRO A CA 1
ATOM 919 C C . PRO A 1 118 ? 3.778 -7.428 -3.009 1.00 89.88 118 PRO A C 1
ATOM 921 O O . PRO A 1 118 ? 2.853 -7.241 -2.226 1.00 89.88 118 PRO A O 1
ATOM 924 N N . VAL A 1 119 ? 4.481 -6.416 -3.532 1.00 89.31 119 VAL A N 1
ATOM 925 C CA . VAL A 1 119 ? 4.204 -5.008 -3.200 1.00 89.31 119 VAL A CA 1
ATOM 926 C C . VAL A 1 119 ? 2.881 -4.553 -3.815 1.00 89.31 119 VAL A C 1
ATOM 928 O O . VAL A 1 119 ? 2.103 -3.868 -3.172 1.00 89.31 119 VAL A O 1
ATOM 931 N N . LEU A 1 120 ? 2.566 -4.961 -5.048 1.00 91.31 120 LEU A N 1
ATOM 932 C CA . LEU A 1 120 ? 1.266 -4.644 -5.649 1.00 91.31 120 LEU A CA 1
ATOM 933 C C . LEU A 1 120 ? 0.108 -5.208 -4.823 1.00 91.31 120 LEU A C 1
ATOM 935 O O . LEU A 1 120 ? -0.914 -4.550 -4.695 1.00 91.31 120 LEU A O 1
ATOM 939 N N . VAL A 1 121 ? 0.260 -6.413 -4.277 1.00 93.25 121 VAL A N 1
ATOM 940 C CA . VAL A 1 121 ? -0.735 -7.041 -3.404 1.00 93.25 121 VAL A CA 1
ATOM 941 C C . VAL A 1 121 ? -0.880 -6.269 -2.092 1.00 93.25 121 VAL A C 1
ATOM 943 O O . VAL A 1 121 ? -2.011 -5.994 -1.707 1.00 93.25 121 VAL A O 1
ATOM 946 N N . HIS A 1 122 ? 0.229 -5.842 -1.479 1.00 93.62 122 HIS A N 1
ATOM 947 C CA . HIS A 1 122 ? 0.219 -4.950 -0.313 1.00 93.62 122 HIS A CA 1
ATOM 948 C C . HIS A 1 122 ? -0.630 -3.694 -0.575 1.00 93.62 122 HIS A C 1
ATOM 950 O O . HIS A 1 122 ? -1.608 -3.439 0.120 1.00 93.62 122 HIS A O 1
ATOM 956 N N . GLU A 1 123 ? -0.335 -2.965 -1.654 1.00 91.81 123 GLU A N 1
ATOM 957 C CA . GLU A 1 123 ? -1.078 -1.749 -2.005 1.00 91.81 123 GLU A CA 1
ATOM 958 C C . GLU A 1 123 ? -2.548 -2.035 -2.353 1.00 91.81 123 GLU A C 1
ATOM 960 O O . GLU A 1 123 ? -3.453 -1.269 -2.023 1.00 91.81 123 GLU A O 1
ATOM 965 N N . LEU A 1 124 ? -2.831 -3.158 -3.020 1.00 93.06 124 LEU A N 1
ATOM 966 C CA . LEU A 1 124 ? -4.209 -3.558 -3.302 1.00 93.06 124 LEU A CA 1
ATOM 967 C C . LEU A 1 124 ? -4.991 -3.850 -2.017 1.00 93.06 124 LEU A C 1
ATOM 969 O O . LEU A 1 124 ? -6.187 -3.551 -1.982 1.00 93.06 124 LEU A O 1
ATOM 973 N N . ARG A 1 125 ? -4.347 -4.387 -0.973 1.00 95.00 125 ARG A N 1
ATOM 974 C CA . ARG A 1 125 ? -4.992 -4.618 0.323 1.00 95.00 125 ARG A CA 1
ATOM 975 C C . ARG A 1 125 ? -5.400 -3.312 0.994 1.00 95.00 125 ARG A C 1
ATOM 977 O O . ARG A 1 125 ? -6.527 -3.247 1.480 1.00 95.00 125 ARG A O 1
ATOM 984 N N . HIS A 1 126 ? -4.584 -2.262 0.932 1.00 93.44 126 HIS A N 1
ATOM 985 C CA . HIS A 1 126 ? -4.991 -0.928 1.399 1.00 93.44 126 HIS A CA 1
ATOM 986 C C . HIS A 1 126 ? -6.301 -0.497 0.742 1.00 93.44 126 HIS A C 1
ATOM 988 O O . HIS A 1 126 ? -7.268 -0.135 1.410 1.00 93.44 126 HIS A O 1
ATOM 994 N N . GLY A 1 127 ? -6.403 -0.680 -0.576 1.00 92.50 127 GLY A N 1
ATOM 995 C CA . GLY A 1 127 ? -7.628 -0.369 -1.303 1.00 92.50 127 GLY A CA 1
ATOM 996 C C . GLY A 1 127 ? -8.837 -1.230 -0.967 1.00 92.50 127 GLY A C 1
ATOM 997 O O . GLY A 1 127 ? -9.958 -0.711 -0.921 1.00 92.50 127 GLY A O 1
ATOM 998 N N . ILE A 1 128 ? -8.635 -2.524 -0.726 1.00 94.06 128 ILE A N 1
ATOM 999 C CA . ILE A 1 128 ? -9.699 -3.414 -0.257 1.00 94.06 128 ILE A CA 1
ATOM 1000 C C . ILE A 1 128 ? -10.182 -2.952 1.119 1.00 94.06 128 ILE A C 1
ATOM 1002 O O . ILE A 1 128 ? -11.380 -2.719 1.284 1.00 94.06 128 ILE A O 1
ATOM 1006 N N . ASN A 1 129 ? -9.261 -2.716 2.056 1.00 94.50 129 ASN A N 1
ATOM 1007 C CA . ASN A 1 129 ? -9.574 -2.261 3.407 1.00 94.50 129 ASN A CA 1
ATOM 1008 C C . ASN A 1 129 ? -10.362 -0.948 3.387 1.00 94.50 129 ASN A C 1
ATOM 1010 O O . ASN A 1 129 ? -11.414 -0.874 4.018 1.00 94.50 129 ASN A O 1
ATOM 1014 N N . SER A 1 130 ? -9.941 0.058 2.610 1.00 92.94 130 SER A N 1
ATOM 1015 C CA . SER A 1 130 ? -10.681 1.323 2.518 1.00 92.94 130 SER A CA 1
ATOM 1016 C C . SER A 1 130 ? -12.113 1.131 1.996 1.00 92.94 130 SER A C 1
ATOM 1018 O O . SER A 1 130 ? -13.042 1.817 2.429 1.00 92.94 130 SER A O 1
ATOM 1020 N N . VAL A 1 131 ? -12.323 0.217 1.040 1.00 93.06 131 VAL A N 1
ATOM 1021 C CA . VAL A 1 131 ? -13.650 -0.062 0.466 1.00 93.06 131 VAL A CA 1
ATOM 1022 C C . VAL A 1 131 ? -14.538 -0.806 1.454 1.00 93.06 131 VAL A C 1
ATOM 1024 O O . VAL A 1 131 ? -15.700 -0.434 1.615 1.00 93.06 131 VAL A O 1
ATOM 1027 N N . GLU A 1 132 ? -14.006 -1.834 2.105 1.00 94.94 132 GLU A N 1
ATOM 1028 C CA . GLU A 1 132 ? -14.731 -2.621 3.102 1.00 94.94 132 GLU A CA 1
ATOM 1029 C C . GLU A 1 132 ? -15.081 -1.770 4.318 1.00 94.94 132 GLU A C 1
ATOM 1031 O O . GLU A 1 132 ? -16.234 -1.745 4.742 1.00 94.94 132 GLU A O 1
ATOM 1036 N N . MET A 1 133 ? -14.125 -0.979 4.806 1.00 95.06 133 MET A N 1
ATOM 1037 C CA . MET A 1 133 ? -14.342 -0.061 5.916 1.00 95.06 133 MET A CA 1
ATOM 1038 C C . MET A 1 133 ? -15.403 0.983 5.574 1.00 95.06 133 MET A C 1
ATOM 1040 O O . MET A 1 133 ? -16.286 1.248 6.385 1.00 95.06 133 MET A O 1
ATOM 1044 N N . ARG A 1 134 ? -15.395 1.527 4.350 1.00 94.75 134 ARG A N 1
ATOM 1045 C CA . ARG A 1 134 ? -16.454 2.440 3.904 1.00 94.75 134 ARG A CA 1
ATOM 1046 C C . ARG A 1 134 ? -17.815 1.758 3.832 1.00 94.75 134 ARG A C 1
ATOM 1048 O O . ARG A 1 134 ? -18.808 2.380 4.196 1.00 94.75 134 ARG A O 1
ATOM 1055 N N . ALA A 1 135 ? -17.879 0.524 3.340 1.00 95.25 135 ALA A N 1
ATOM 1056 C CA . ALA A 1 135 ? -19.129 -0.225 3.260 1.00 95.25 135 ALA A CA 1
ATOM 1057 C C . ALA A 1 135 ? -19.693 -0.529 4.655 1.00 95.25 135 ALA A C 1
ATOM 1059 O O . ALA A 1 135 ? -20.902 -0.456 4.861 1.00 95.25 135 ALA A O 1
ATOM 1060 N N . GLU A 1 136 ? -18.819 -0.825 5.613 1.00 95.38 136 GLU A N 1
ATOM 1061 C CA . GLU A 1 136 ? -19.210 -1.131 6.979 1.00 95.38 136 GLU A CA 1
ATOM 1062 C C . GLU A 1 136 ? -19.536 0.142 7.775 1.00 95.38 136 GLU A C 1
ATOM 1064 O O . GLU A 1 136 ? -20.645 0.305 8.281 1.00 95.38 136 GLU A O 1
ATOM 1069 N N . LEU A 1 137 ? -18.598 1.076 7.875 1.00 95.69 137 LEU A N 1
ATOM 1070 C CA . LEU A 1 137 ? -18.663 2.228 8.778 1.00 95.69 137 LEU A CA 1
ATOM 1071 C C . LEU A 1 137 ? -19.250 3.489 8.130 1.00 95.69 137 LEU A C 1
ATOM 1073 O O . LEU A 1 137 ? -19.486 4.482 8.816 1.00 95.69 137 LEU A O 1
ATOM 1077 N N . GLY A 1 138 ? -19.432 3.494 6.807 1.00 96.19 138 GLY A N 1
ATOM 1078 C CA . GLY A 1 138 ? -19.774 4.695 6.037 1.00 96.19 138 GLY A CA 1
ATOM 1079 C C . GLY A 1 138 ? -18.617 5.691 5.880 1.00 96.19 138 GLY A C 1
ATOM 1080 O O . GLY A 1 138 ? -18.811 6.753 5.291 1.00 96.19 138 GLY A O 1
ATOM 1081 N N . ARG A 1 139 ? -17.426 5.370 6.406 1.00 95.12 139 ARG A N 1
ATOM 1082 C CA . ARG A 1 139 ? -16.246 6.246 6.532 1.00 95.12 139 ARG A CA 1
ATOM 1083 C C . ARG A 1 139 ? -14.954 5.440 6.403 1.00 95.12 139 ARG A C 1
ATOM 1085 O O . ARG A 1 139 ? -14.998 4.217 6.491 1.00 95.12 139 ARG A O 1
ATOM 1092 N N . VAL A 1 140 ? -13.820 6.111 6.194 1.00 93.75 140 VAL A N 1
ATOM 1093 C CA . VAL A 1 140 ? -12.500 5.461 6.078 1.00 93.75 140 VAL A CA 1
ATOM 1094 C C . VAL A 1 140 ? -11.517 6.056 7.084 1.00 93.75 140 VAL A C 1
ATOM 1096 O O . VAL A 1 140 ? -11.351 7.269 7.128 1.00 93.75 140 VAL A O 1
ATOM 1099 N N . CYS A 1 141 ? -10.854 5.199 7.858 1.00 94.56 141 CYS A N 1
ATOM 1100 C CA . CYS A 1 141 ? -9.793 5.555 8.793 1.00 94.56 141 CYS A CA 1
ATOM 1101 C C . CYS A 1 141 ? -8.770 4.414 8.924 1.00 94.56 141 CYS A C 1
ATOM 1103 O O . CYS A 1 141 ? -8.918 3.525 9.765 1.00 94.56 141 CYS A O 1
ATOM 1105 N N . ASP A 1 142 ? -7.759 4.438 8.058 1.00 89.44 142 ASP A N 1
ATOM 1106 C CA . ASP A 1 142 ? -6.761 3.381 7.856 1.00 89.44 142 ASP A CA 1
ATOM 1107 C C . ASP A 1 142 ? -5.305 3.902 7.845 1.00 89.44 142 ASP A C 1
ATOM 1109 O O . ASP A 1 142 ? -4.422 3.250 8.395 1.00 89.44 142 ASP A O 1
ATOM 1113 N N . ASN A 1 143 ? -5.049 5.114 7.338 1.00 80.00 143 ASN A N 1
ATOM 1114 C CA . ASN A 1 143 ? -3.695 5.588 7.000 1.00 80.00 143 ASN A CA 1
ATOM 1115 C C . ASN A 1 143 ? -2.638 5.627 8.131 1.00 80.00 143 ASN A C 1
ATOM 1117 O O . ASN A 1 143 ? -1.442 5.552 7.837 1.00 80.00 143 ASN A O 1
ATOM 1121 N N . PHE A 1 144 ? -3.009 5.758 9.410 1.00 85.31 144 PHE A N 1
ATOM 1122 C CA . PHE A 1 144 ? -2.048 5.838 10.535 1.00 85.31 144 PHE A CA 1
ATOM 1123 C C . PHE A 1 144 ? -2.172 4.688 11.540 1.00 85.31 144 PHE A C 1
ATOM 1125 O O . PHE A 1 144 ? -1.754 4.816 12.692 1.00 85.31 144 PHE A O 1
ATOM 1132 N N . ILE A 1 145 ? -2.733 3.564 11.097 1.00 94.25 145 ILE A N 1
ATOM 1133 C CA . ILE A 1 145 ? -3.036 2.408 11.938 1.00 94.25 145 ILE A CA 1
ATOM 1134 C C . ILE A 1 145 ? -2.085 1.263 11.606 1.00 94.25 145 ILE A C 1
ATOM 1136 O O . ILE A 1 145 ? -1.940 0.884 10.448 1.00 94.25 145 ILE A O 1
ATOM 1140 N N . VAL A 1 146 ? -1.422 0.704 12.616 1.00 95.19 146 VAL A N 1
ATOM 1141 C CA . VAL A 1 146 ? -0.448 -0.378 12.411 1.00 95.19 146 VAL A CA 1
ATOM 1142 C C . VAL A 1 146 ? -1.105 -1.685 11.970 1.00 95.19 146 VAL A C 1
ATOM 1144 O O . VAL A 1 146 ? -0.505 -2.453 11.224 1.00 95.19 146 VAL A O 1
ATOM 1147 N N . GLU A 1 147 ? -2.340 -1.950 12.399 1.00 96.38 147 GLU A N 1
ATOM 1148 C CA . GLU A 1 147 ? -3.071 -3.148 11.992 1.00 96.38 147 GLU A CA 1
ATOM 1149 C C . GLU A 1 147 ? -3.429 -3.140 10.506 1.00 96.38 147 GLU A C 1
ATOM 1151 O O . GLU A 1 147 ? -3.478 -4.206 9.904 1.00 96.38 147 GLU A O 1
ATOM 1156 N N . GLU A 1 148 ? -3.622 -1.974 9.885 1.00 95.75 148 GLU A N 1
ATOM 1157 C CA . GLU A 1 148 ? -3.811 -1.908 8.435 1.00 95.75 148 GLU A CA 1
ATOM 1158 C C . GLU A 1 148 ? -2.565 -2.410 7.689 1.00 95.75 148 GLU A C 1
ATOM 1160 O O . GLU A 1 148 ? -2.670 -3.306 6.846 1.00 95.75 148 GLU A O 1
ATOM 1165 N N . GLU A 1 149 ? -1.389 -1.932 8.094 1.00 94.44 149 GLU A N 1
ATOM 1166 C CA . GLU A 1 149 ? -0.106 -2.341 7.524 1.00 94.44 149 GLU A CA 1
ATOM 1167 C C . GLU A 1 149 ? 0.133 -3.828 7.743 1.00 94.44 149 GLU A C 1
ATOM 1169 O O . GLU A 1 149 ? 0.602 -4.532 6.852 1.00 94.44 149 GLU A O 1
ATOM 1174 N N . ALA A 1 150 ? -0.228 -4.335 8.922 1.00 94.25 150 ALA A N 1
ATOM 1175 C CA . ALA A 1 150 ? -0.075 -5.742 9.242 1.00 94.25 150 ALA A CA 1
ATOM 1176 C C . ALA A 1 150 ? -0.892 -6.631 8.288 1.00 94.25 150 ALA A C 1
ATOM 1178 O O . ALA A 1 150 ? -0.376 -7.638 7.798 1.00 94.25 150 ALA A O 1
ATOM 1179 N N . VAL A 1 151 ? -2.126 -6.233 7.950 1.00 94.94 151 VAL A N 1
ATOM 1180 C CA . VAL A 1 151 ? -2.966 -6.977 6.992 1.00 94.94 151 VAL A CA 1
ATOM 1181 C C . VAL A 1 151 ? -2.359 -6.912 5.587 1.00 94.94 151 VAL A C 1
ATOM 1183 O O . VAL A 1 151 ? -2.311 -7.923 4.884 1.00 94.94 151 VAL A O 1
ATOM 1186 N N . ALA A 1 152 ? -1.835 -5.756 5.180 1.00 94.00 152 ALA A N 1
ATOM 1187 C CA . ALA A 1 152 ? -1.182 -5.599 3.883 1.00 94.00 152 ALA A CA 1
ATOM 1188 C C . ALA A 1 152 ? 0.127 -6.408 3.769 1.00 94.00 152 ALA A C 1
ATOM 1190 O O . ALA A 1 152 ? 0.372 -7.068 2.755 1.00 94.00 152 ALA A O 1
ATOM 1191 N N . TYR A 1 153 ? 0.951 -6.444 4.822 1.00 92.94 153 TYR A N 1
ATOM 1192 C CA . TYR A 1 153 ? 2.169 -7.261 4.880 1.00 92.94 153 TYR A CA 1
ATOM 1193 C C . TYR A 1 153 ? 1.893 -8.766 4.949 1.00 92.94 153 TYR A C 1
ATOM 1195 O O . TYR A 1 153 ? 2.685 -9.554 4.413 1.00 92.94 153 TYR A O 1
ATOM 1203 N N . ARG A 1 154 ? 0.774 -9.186 5.551 1.00 92.88 154 ARG A N 1
ATOM 1204 C CA . ARG A 1 154 ? 0.329 -10.583 5.487 1.00 92.88 154 ARG A CA 1
ATOM 1205 C C . ARG A 1 154 ? 0.085 -10.977 4.036 1.00 92.88 154 ARG A C 1
ATOM 1207 O O . ARG A 1 154 ? 0.624 -11.975 3.566 1.00 92.88 154 ARG A O 1
ATOM 1214 N N . ASP A 1 155 ? -0.662 -10.170 3.294 1.00 93.75 155 ASP A N 1
ATOM 1215 C CA . ASP A 1 155 ? -0.999 -10.494 1.907 1.00 93.75 155 ASP A CA 1
ATOM 1216 C C . ASP A 1 155 ? 0.212 -10.417 0.978 1.00 93.75 155 ASP A C 1
ATOM 1218 O O . ASP A 1 155 ? 0.366 -11.248 0.078 1.00 93.75 155 ASP A O 1
ATOM 1222 N N . GLN A 1 156 ? 1.133 -9.490 1.245 1.00 91.75 156 GLN A N 1
ATOM 1223 C CA . GLN A 1 156 ? 2.456 -9.480 0.624 1.00 91.75 156 GLN A CA 1
ATOM 1224 C C . GLN A 1 156 ? 3.204 -10.798 0.866 1.00 91.75 156 GLN A C 1
ATOM 1226 O O . GLN A 1 156 ? 3.810 -11.344 -0.061 1.00 91.75 156 GLN A O 1
ATOM 1231 N N . THR A 1 157 ? 3.148 -11.327 2.090 1.00 90.06 157 THR A N 1
ATOM 1232 C CA . THR A 1 157 ? 3.762 -12.610 2.452 1.00 90.06 157 THR A CA 1
ATOM 1233 C C . THR A 1 157 ? 3.102 -13.773 1.721 1.00 90.06 157 THR A C 1
ATOM 1235 O O . THR A 1 157 ? 3.807 -14.577 1.1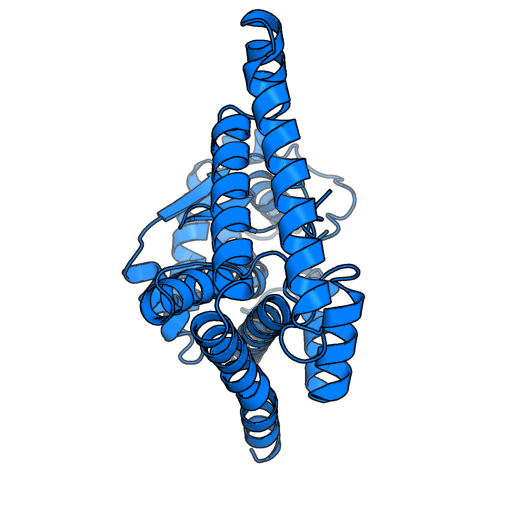10 1.00 90.06 157 THR A O 1
ATOM 1238 N N . ALA A 1 158 ? 1.769 -13.827 1.696 1.00 90.69 158 ALA A N 1
ATOM 1239 C CA . ALA A 1 158 ? 1.017 -14.849 0.972 1.00 90.69 158 ALA A CA 1
ATOM 1240 C C . ALA A 1 158 ? 1.346 -14.837 -0.532 1.00 90.69 158 ALA A C 1
ATOM 1242 O O . ALA A 1 158 ? 1.631 -15.881 -1.123 1.00 90.69 158 ALA A O 1
ATOM 1243 N N . ALA A 1 159 ? 1.408 -13.650 -1.147 1.00 90.94 159 ALA A N 1
ATOM 1244 C CA . ALA A 1 159 ? 1.811 -13.491 -2.541 1.00 90.94 159 ALA A CA 1
ATOM 1245 C C . ALA A 1 159 ? 3.243 -13.984 -2.789 1.00 90.94 159 ALA A C 1
ATOM 1247 O O . ALA A 1 159 ? 3.496 -14.691 -3.768 1.00 90.94 159 ALA A O 1
ATOM 1248 N N . LEU A 1 160 ? 4.184 -13.643 -1.903 1.00 88.00 160 LEU A N 1
ATOM 1249 C CA . LEU A 1 160 ? 5.569 -14.094 -2.013 1.00 88.00 160 LEU A CA 1
ATOM 1250 C C . LEU A 1 160 ? 5.676 -15.621 -1.887 1.00 88.00 160 LEU A C 1
ATOM 1252 O O . LEU A 1 160 ? 6.343 -16.246 -2.712 1.00 88.00 160 LEU A O 1
ATOM 1256 N N . LYS A 1 161 ? 4.986 -16.235 -0.917 1.00 86.62 161 LYS A N 1
ATOM 1257 C CA . LYS A 1 161 ? 4.941 -17.697 -0.748 1.00 86.62 161 LYS A CA 1
ATOM 1258 C C . LYS A 1 161 ? 4.369 -18.391 -1.985 1.00 86.62 161 LYS A C 1
ATOM 1260 O O . LYS A 1 161 ? 4.996 -19.316 -2.500 1.00 86.62 161 LYS A O 1
ATOM 1265 N N . ALA A 1 162 ? 3.248 -17.905 -2.519 1.00 89.31 162 ALA A N 1
ATOM 1266 C CA . ALA A 1 162 ? 2.616 -18.468 -3.714 1.00 89.31 162 ALA A CA 1
ATOM 1267 C C . ALA A 1 162 ? 3.537 -18.398 -4.950 1.00 89.31 162 ALA A C 1
ATOM 1269 O O . ALA A 1 162 ? 3.656 -19.358 -5.718 1.00 89.31 162 ALA A O 1
ATOM 1270 N N . LEU A 1 163 ? 4.259 -17.285 -5.122 1.00 86.19 163 LEU A N 1
ATOM 1271 C CA . LEU A 1 163 ? 5.249 -17.134 -6.191 1.00 86.19 163 LEU A CA 1
ATOM 1272 C C . LEU A 1 163 ? 6.454 -18.067 -6.032 1.00 86.19 163 LEU A C 1
ATOM 1274 O O . LEU A 1 163 ? 6.946 -18.590 -7.034 1.00 86.19 163 LEU A O 1
ATOM 1278 N N . LEU A 1 164 ? 6.937 -18.270 -4.803 1.00 83.69 164 LEU A N 1
ATOM 1279 C CA . LEU A 1 164 ? 8.032 -19.198 -4.512 1.00 83.69 164 LEU A CA 1
ATOM 1280 C C . LEU A 1 164 ? 7.611 -20.653 -4.761 1.00 83.69 164 LEU A C 1
ATOM 1282 O O . LEU A 1 164 ? 8.363 -21.393 -5.394 1.00 83.69 164 LEU A O 1
ATOM 1286 N N . ALA A 1 165 ? 6.403 -21.039 -4.339 1.00 85.19 165 ALA A N 1
ATOM 1287 C CA . ALA A 1 165 ? 5.854 -22.385 -4.522 1.00 85.19 165 ALA A CA 1
ATOM 1288 C C . ALA A 1 165 ? 5.656 -22.754 -6.000 1.00 85.19 165 ALA A C 1
ATOM 1290 O O . ALA A 1 165 ? 5.914 -23.886 -6.404 1.00 85.19 165 ALA A O 1
ATOM 1291 N N . ARG A 1 166 ? 5.268 -21.785 -6.838 1.00 81.12 166 ARG A N 1
ATOM 1292 C CA . ARG A 1 166 ? 5.163 -21.969 -8.295 1.00 81.12 166 ARG A CA 1
ATOM 1293 C C . ARG A 1 166 ? 6.514 -22.230 -8.973 1.00 81.12 166 ARG A C 1
ATOM 1295 O O . ARG A 1 166 ? 6.554 -22.648 -10.130 1.00 81.12 166 ARG A O 1
ATOM 1302 N N . GLY A 1 167 ? 7.610 -21.980 -8.261 1.00 69.00 167 GLY A N 1
ATOM 1303 C CA . GLY A 1 167 ? 8.950 -21.953 -8.810 1.00 69.00 167 GLY A CA 1
ATOM 1304 C C . GLY A 1 167 ? 9.211 -20.636 -9.532 1.00 69.00 167 GLY A C 1
ATOM 1305 O O . GLY A 1 167 ? 8.364 -20.086 -10.244 1.00 69.00 167 GLY A O 1
ATOM 1306 N N . LYS A 1 168 ? 10.430 -20.123 -9.363 1.00 64.25 168 LYS A N 1
ATOM 1307 C CA . LYS A 1 168 ? 10.917 -19.021 -10.193 1.00 64.25 168 LYS A CA 1
ATOM 1308 C C . LYS A 1 168 ? 10.854 -19.496 -11.651 1.00 64.25 168 LYS A C 1
ATOM 1310 O O . LYS A 1 168 ? 11.300 -20.615 -11.923 1.00 64.25 168 LYS A O 1
ATOM 1315 N N . PRO A 1 169 ? 10.348 -18.696 -12.604 1.00 59.97 169 PRO A N 1
ATOM 1316 C CA . PRO A 1 169 ? 10.562 -19.033 -14.001 1.00 59.97 169 PRO A CA 1
ATOM 1317 C C . PRO A 1 169 ? 12.073 -19.196 -14.245 1.00 59.97 169 PRO A C 1
ATOM 1319 O O . PRO A 1 169 ? 12.873 -18.603 -13.522 1.00 59.97 169 PRO A O 1
ATOM 1322 N N . ALA A 1 170 ? 12.462 -20.053 -15.195 1.00 50.72 170 ALA A N 1
ATOM 1323 C CA . ALA A 1 170 ? 13.844 -20.500 -15.400 1.00 50.72 170 ALA A CA 1
ATOM 1324 C C . ALA A 1 170 ? 14.794 -19.347 -15.785 1.00 50.72 170 ALA A C 1
ATOM 1326 O O . ALA A 1 170 ? 15.158 -19.163 -16.945 1.00 50.72 170 ALA A O 1
ATOM 1327 N N . PHE A 1 171 ? 15.187 -18.548 -14.802 1.00 52.09 171 PHE A N 1
ATOM 1328 C CA . PHE A 1 171 ? 16.143 -17.468 -14.931 1.00 52.09 171 PHE A CA 1
ATOM 1329 C C . PHE A 1 171 ? 17.136 -17.544 -13.778 1.00 52.09 171 PHE A C 1
ATOM 1331 O O . PHE A 1 171 ? 16.817 -17.998 -12.680 1.00 52.09 171 PHE A O 1
ATOM 1338 N N . HIS A 1 172 ? 18.356 -17.103 -14.061 1.00 48.41 172 HIS A N 1
ATOM 1339 C CA . HIS A 1 172 ? 19.498 -17.166 -13.159 1.00 48.41 172 HIS A CA 1
ATOM 1340 C C . HIS A 1 172 ? 19.143 -16.626 -11.762 1.00 48.41 172 HIS A C 1
ATOM 1342 O O . HIS A 1 172 ? 18.633 -15.511 -11.652 1.00 48.41 172 HIS A O 1
ATOM 1348 N N . GLU A 1 173 ? 19.428 -17.376 -10.690 1.00 49.56 173 GLU A N 1
ATOM 1349 C CA . GLU A 1 173 ? 19.062 -16.985 -9.316 1.00 49.56 173 GLU A CA 1
ATOM 1350 C C . GLU A 1 173 ? 19.568 -15.585 -8.949 1.00 49.56 173 GLU A C 1
ATOM 1352 O O . GLU A 1 173 ? 18.825 -14.803 -8.364 1.00 49.56 173 GLU A O 1
ATOM 1357 N N . ALA A 1 174 ? 20.766 -15.212 -9.409 1.00 47.47 174 ALA A N 1
ATOM 1358 C CA . ALA A 1 174 ? 21.347 -13.874 -9.242 1.00 47.47 174 ALA A CA 1
ATOM 1359 C C . ALA A 1 174 ? 20.502 -12.711 -9.820 1.00 47.47 174 ALA A C 1
ATOM 1361 O O . ALA A 1 174 ? 20.733 -11.554 -9.480 1.00 47.47 174 ALA A O 1
ATOM 1362 N N . LEU A 1 175 ? 19.524 -12.984 -10.692 1.00 49.75 175 LEU A N 1
ATOM 1363 C CA . LEU A 1 175 ? 18.580 -11.987 -11.218 1.00 49.75 175 LEU A CA 1
ATOM 1364 C C . LEU A 1 175 ? 17.383 -11.769 -10.281 1.00 49.75 175 LEU A C 1
ATOM 1366 O O . LEU A 1 175 ? 16.738 -10.720 -10.350 1.00 49.75 175 LEU A O 1
ATOM 1370 N N . TYR A 1 176 ? 17.109 -12.738 -9.405 1.00 50.69 176 TYR A N 1
ATOM 1371 C CA . TYR A 1 176 ? 16.043 -12.731 -8.403 1.00 50.69 176 TYR A CA 1
ATOM 1372 C C . TYR A 1 176 ? 16.524 -12.403 -6.995 1.00 50.69 176 TYR A C 1
ATOM 1374 O O . TYR A 1 176 ? 15.692 -12.063 -6.171 1.00 50.69 176 TYR A O 1
ATOM 1382 N N . VAL A 1 177 ? 17.823 -12.512 -6.706 1.00 42.81 177 VAL A N 1
ATOM 1383 C CA . VAL A 1 177 ? 18.387 -12.247 -5.365 1.00 42.81 177 VAL A CA 1
ATOM 1384 C C . VAL A 1 177 ? 18.240 -10.773 -4.950 1.00 42.81 177 VAL A C 1
ATOM 1386 O O . VAL A 1 177 ? 18.218 -10.483 -3.763 1.00 42.81 177 VAL A O 1
ATOM 1389 N N . ASP A 1 178 ? 18.004 -9.866 -5.904 1.00 49.84 178 ASP A N 1
ATOM 1390 C CA . ASP A 1 178 ? 17.583 -8.485 -5.618 1.00 49.84 178 ASP A CA 1
ATOM 1391 C C . ASP A 1 178 ? 16.088 -8.374 -5.235 1.00 49.84 178 ASP A C 1
ATOM 1393 O O . ASP A 1 178 ? 15.588 -7.267 -5.071 1.00 49.84 178 ASP A O 1
ATOM 1397 N N . ALA A 1 179 ? 15.332 -9.480 -5.161 1.00 48.41 179 ALA A N 1
ATOM 1398 C CA . ALA A 1 179 ? 13.982 -9.448 -4.608 1.00 48.41 179 ALA A CA 1
ATOM 1399 C C . ALA A 1 179 ? 14.065 -9.019 -3.137 1.00 48.41 179 ALA A C 1
ATOM 1401 O O . ALA A 1 179 ? 14.915 -9.469 -2.370 1.00 48.41 179 ALA A O 1
ATOM 1402 N N . ASP A 1 180 ? 13.226 -8.047 -2.810 1.00 60.00 180 ASP A N 1
ATOM 1403 C CA . ASP A 1 180 ? 13.585 -6.977 -1.896 1.00 60.00 180 ASP A CA 1
ATOM 1404 C C . ASP A 1 180 ? 13.901 -7.424 -0.468 1.00 60.00 180 ASP A C 1
ATOM 1406 O O . ASP A 1 180 ? 13.182 -8.231 0.132 1.00 60.00 180 ASP A O 1
ATOM 1410 N N . ARG A 1 181 ? 14.937 -6.805 0.124 1.00 64.12 181 ARG A N 1
ATOM 1411 C CA . ARG A 1 181 ? 15.330 -6.988 1.535 1.00 64.12 181 ARG A CA 1
ATOM 1412 C C . ARG A 1 181 ? 14.126 -6.906 2.475 1.00 64.12 181 ARG A C 1
ATOM 1414 O O . ARG A 1 181 ? 14.086 -7.651 3.449 1.00 64.12 181 ARG A O 1
ATOM 1421 N N . VAL A 1 182 ? 13.175 -6.021 2.156 1.00 67.44 182 VAL A N 1
ATOM 1422 C CA . VAL A 1 182 ? 11.922 -5.800 2.888 1.00 67.44 182 VAL A CA 1
ATOM 1423 C C . VAL A 1 182 ? 10.979 -6.998 2.766 1.00 67.44 182 VAL A C 1
ATOM 1425 O O . VAL A 1 182 ? 10.625 -7.579 3.788 1.00 67.44 182 VAL A O 1
ATOM 1428 N N . SER A 1 183 ? 10.634 -7.427 1.550 1.00 71.25 183 SER A N 1
ATOM 1429 C CA . SER A 1 183 ? 9.727 -8.564 1.329 1.00 71.25 183 SER A CA 1
ATOM 1430 C C . SER A 1 183 ? 10.230 -9.844 2.000 1.00 71.25 183 SER A C 1
ATOM 1432 O O . SER A 1 183 ? 9.460 -10.550 2.644 1.00 71.25 183 SER A O 1
ATOM 1434 N N . PHE A 1 184 ? 11.538 -10.116 1.936 1.00 75.69 184 PHE A N 1
ATOM 1435 C CA . PHE A 1 184 ? 12.107 -11.270 2.637 1.00 75.69 184 PHE A CA 1
ATOM 1436 C C . PHE A 1 184 ? 12.248 -11.076 4.144 1.00 75.69 184 PHE A C 1
ATOM 1438 O O . PHE A 1 184 ? 12.223 -12.066 4.867 1.00 75.69 184 PHE A O 1
ATOM 1445 N N . SER A 1 185 ? 12.434 -9.852 4.646 1.00 80.50 185 SER A N 1
ATOM 1446 C CA . SER A 1 185 ? 12.410 -9.641 6.098 1.00 80.50 185 SER A CA 1
ATOM 1447 C C . SER A 1 185 ? 11.020 -9.847 6.682 1.00 80.50 185 SER A C 1
ATOM 1449 O O . SER A 1 185 ? 10.920 -10.503 7.710 1.00 80.50 185 SER A O 1
ATOM 1451 N N . VAL A 1 186 ? 9.977 -9.389 5.986 1.00 80.94 186 VAL A N 1
ATOM 1452 C CA . VAL A 1 186 ? 8.583 -9.597 6.396 1.00 80.94 186 VAL A CA 1
ATOM 1453 C C . VAL A 1 186 ? 8.240 -11.090 6.369 1.00 80.94 186 VAL A C 1
ATOM 1455 O O . VAL A 1 186 ? 7.711 -11.611 7.344 1.00 80.94 186 VAL A O 1
ATOM 1458 N N . LEU A 1 187 ? 8.643 -11.814 5.314 1.00 85.12 187 LEU A N 1
ATOM 1459 C CA . LEU A 1 187 ? 8.489 -13.273 5.253 1.00 85.12 187 LEU A CA 1
ATOM 1460 C C . LEU A 1 187 ? 9.199 -13.986 6.413 1.00 85.12 187 LEU A C 1
ATOM 1462 O O . LEU A 1 187 ? 8.622 -14.878 7.023 1.00 85.12 187 LEU A O 1
ATOM 1466 N N . ARG A 1 188 ? 10.436 -13.589 6.750 1.00 87.50 188 ARG A N 1
ATOM 1467 C CA . ARG A 1 188 ? 11.156 -14.175 7.894 1.00 87.50 188 ARG A CA 1
ATOM 1468 C C . ARG A 1 188 ? 10.442 -13.917 9.220 1.00 87.50 188 ARG A C 1
ATOM 1470 O O . ARG A 1 188 ? 10.406 -14.820 10.047 1.00 87.50 188 ARG A O 1
ATOM 1477 N N . ALA A 1 189 ? 9.899 -12.717 9.416 1.00 88.62 189 ALA A N 1
ATOM 1478 C CA . ALA A 1 189 ? 9.138 -12.382 10.616 1.00 88.62 189 ALA A CA 1
ATOM 1479 C C . ALA A 1 189 ? 7.841 -13.207 10.697 1.00 88.62 189 ALA A C 1
ATOM 1481 O O . ALA A 1 189 ? 7.551 -13.792 11.736 1.00 88.62 189 ALA A O 1
ATOM 1482 N N . TRP A 1 190 ? 7.124 -13.360 9.576 1.00 90.31 190 TRP A N 1
ATOM 1483 C CA . TRP A 1 190 ? 5.965 -14.253 9.479 1.00 90.31 190 TRP A CA 1
ATOM 1484 C C . TRP A 1 190 ? 6.314 -15.698 9.840 1.00 90.31 190 TRP A C 1
ATOM 1486 O O . TRP A 1 190 ? 5.658 -16.317 10.677 1.00 90.31 190 TRP A O 1
ATOM 1496 N N . ASP A 1 191 ? 7.384 -16.241 9.259 1.00 89.56 191 ASP A N 1
ATOM 1497 C CA . ASP A 1 191 ? 7.812 -17.613 9.532 1.00 89.56 191 ASP A CA 1
ATOM 1498 C C . ASP A 1 191 ? 8.292 -17.800 10.986 1.00 89.56 191 ASP A C 1
ATOM 1500 O O . ASP A 1 191 ? 8.265 -18.919 11.502 1.00 89.56 191 ASP A O 1
ATOM 1504 N N . ALA A 1 192 ? 8.696 -16.735 11.683 1.00 91.19 192 ALA A N 1
ATOM 1505 C CA . ALA A 1 192 ? 9.034 -16.790 13.105 1.00 91.19 192 ALA A CA 1
ATOM 1506 C C . ALA A 1 192 ? 7.787 -16.876 14.007 1.00 91.19 192 ALA A C 1
ATOM 1508 O O . ALA A 1 192 ? 7.826 -17.552 15.036 1.00 91.19 192 ALA A O 1
ATOM 1509 N N . GLY A 1 193 ? 6.665 -16.282 13.594 1.00 91.56 193 GLY A N 1
ATOM 1510 C CA . GLY A 1 193 ? 5.373 -16.390 14.275 1.00 91.56 193 GLY A CA 1
ATOM 1511 C C . GLY A 1 193 ? 4.562 -15.093 14.252 1.00 91.56 193 GLY A C 1
ATOM 1512 O O . GLY A 1 193 ? 5.116 -14.033 13.960 1.00 91.56 193 GLY A O 1
ATOM 1513 N N . PRO A 1 194 ? 3.267 -15.132 14.626 1.00 90.56 194 PRO A N 1
ATOM 1514 C CA . PRO A 1 194 ? 2.412 -13.942 14.632 1.00 90.56 194 PRO A CA 1
ATOM 1515 C C . PRO A 1 194 ? 2.942 -12.804 15.521 1.00 90.56 194 PRO A C 1
ATOM 1517 O O . PRO A 1 194 ? 2.798 -11.633 15.176 1.00 90.56 194 PRO A O 1
ATOM 1520 N N . GLY A 1 195 ? 3.585 -13.134 16.648 1.00 90.44 195 GLY A N 1
ATOM 1521 C CA . GLY A 1 195 ? 4.191 -12.147 17.550 1.00 90.44 195 GLY A CA 1
ATOM 1522 C C . GLY A 1 195 ? 5.349 -11.384 16.901 1.00 90.44 195 GLY A C 1
ATOM 1523 O O . GLY A 1 195 ? 5.291 -10.162 16.797 1.00 90.44 195 GLY A O 1
ATOM 1524 N N . GLU A 1 196 ? 6.350 -12.112 16.400 1.00 91.94 196 GLU A N 1
ATOM 1525 C CA . GLU A 1 196 ? 7.517 -11.558 15.689 1.00 91.94 196 GLU A CA 1
ATOM 1526 C C . GLU A 1 196 ? 7.103 -10.762 14.444 1.00 91.94 196 GLU A C 1
ATOM 1528 O O . GLU A 1 196 ? 7.631 -9.684 14.175 1.00 91.94 196 GLU A O 1
ATOM 1533 N N . PHE A 1 197 ? 6.099 -11.248 13.710 1.00 92.44 197 PHE A N 1
ATOM 1534 C CA . PHE A 1 197 ? 5.511 -10.519 12.591 1.00 92.44 197 PHE A CA 1
ATOM 1535 C C . PHE A 1 197 ? 4.943 -9.160 13.019 1.00 92.44 197 PHE A C 1
ATOM 1537 O O . PHE A 1 197 ? 5.281 -8.136 12.427 1.00 92.44 197 PHE A O 1
ATOM 1544 N N . MET A 1 198 ? 4.118 -9.120 14.069 1.00 91.81 198 MET A N 1
ATOM 1545 C CA . MET A 1 198 ? 3.537 -7.864 14.554 1.00 91.81 198 MET A CA 1
ATOM 1546 C C . MET A 1 198 ? 4.589 -6.898 15.112 1.00 91.81 198 MET A C 1
ATOM 1548 O O . MET A 1 198 ? 4.438 -5.682 14.969 1.00 91.81 198 MET A O 1
ATOM 1552 N N . GLU A 1 199 ? 5.650 -7.405 15.738 1.00 92.06 199 GLU A N 1
ATOM 1553 C CA . GLU A 1 199 ? 6.776 -6.584 16.195 1.00 92.06 199 GLU A CA 1
ATOM 1554 C C . GLU A 1 199 ? 7.548 -5.969 15.022 1.00 92.06 199 GLU A C 1
ATOM 1556 O O . GLU A 1 199 ? 7.791 -4.760 15.026 1.00 92.06 199 GLU A O 1
ATOM 1561 N N . ASP A 1 200 ? 7.851 -6.751 13.981 1.00 91.75 200 ASP A N 1
ATOM 1562 C CA . ASP A 1 200 ? 8.500 -6.255 12.762 1.00 91.75 200 ASP A CA 1
ATOM 1563 C C . ASP A 1 200 ? 7.637 -5.197 12.052 1.00 91.75 200 ASP A C 1
ATOM 1565 O O . ASP A 1 200 ? 8.143 -4.142 11.661 1.00 91.75 200 ASP A O 1
ATOM 1569 N N . VAL A 1 201 ? 6.319 -5.413 11.950 1.00 91.62 201 VAL A N 1
ATOM 1570 C CA . VAL A 1 201 ? 5.397 -4.432 11.352 1.00 91.62 201 VAL A CA 1
ATOM 1571 C C . VAL A 1 201 ? 5.372 -3.128 12.152 1.00 91.62 201 VAL A C 1
ATOM 1573 O O . VAL A 1 201 ? 5.441 -2.052 11.551 1.00 91.62 201 VAL A O 1
ATOM 1576 N N . ARG A 1 202 ? 5.319 -3.191 13.490 1.00 91.50 202 ARG A N 1
ATOM 1577 C CA . ARG A 1 202 ? 5.383 -1.999 14.358 1.00 91.50 202 ARG A CA 1
ATOM 1578 C C . ARG A 1 202 ? 6.703 -1.256 14.207 1.00 91.50 202 ARG A C 1
ATOM 1580 O O . ARG A 1 202 ? 6.690 -0.038 14.077 1.00 91.50 202 ARG A O 1
ATOM 1587 N N . ALA A 1 203 ? 7.822 -1.976 14.184 1.00 90.25 203 ALA A N 1
ATOM 1588 C CA . ALA A 1 203 ? 9.146 -1.382 14.021 1.00 90.25 203 ALA A CA 1
ATOM 1589 C C . ALA A 1 203 ? 9.300 -0.668 12.668 1.00 90.25 203 ALA A C 1
ATOM 1591 O O . ALA A 1 203 ? 9.934 0.381 12.589 1.00 90.25 203 ALA A O 1
ATOM 1592 N N . ARG A 1 204 ? 8.697 -1.202 11.597 1.00 87.31 204 ARG A N 1
ATOM 1593 C CA . ARG A 1 204 ? 8.673 -0.539 10.280 1.00 87.31 204 ARG A CA 1
ATOM 1594 C C . ARG A 1 204 ? 7.795 0.699 10.263 1.00 87.31 204 ARG A C 1
ATOM 1596 O O . ARG A 1 204 ? 8.120 1.654 9.569 1.00 87.31 204 ARG A O 1
ATOM 1603 N N . ASN A 1 205 ? 6.698 0.662 11.007 1.00 88.12 205 ASN A N 1
ATOM 1604 C CA . ASN A 1 205 ? 5.675 1.697 11.043 1.00 88.12 205 ASN A CA 1
ATOM 1605 C C . ASN A 1 205 ? 5.754 2.530 12.325 1.00 88.12 205 ASN A C 1
ATOM 1607 O O . ASN A 1 205 ? 4.728 2.854 12.927 1.00 88.12 205 ASN A O 1
ATOM 1611 N N . GLU A 1 206 ? 6.975 2.866 12.752 1.00 89.69 206 GLU A N 1
ATOM 1612 C CA . GLU A 1 206 ? 7.198 3.691 13.935 1.00 89.69 206 GLU A CA 1
ATOM 1613 C C . GLU A 1 206 ? 6.394 4.999 13.833 1.00 89.69 206 GLU A C 1
ATOM 1615 O O . GLU A 1 206 ? 6.430 5.707 12.825 1.00 89.69 206 GLU A O 1
ATOM 1620 N N . GLY A 1 207 ? 5.626 5.298 14.883 1.00 88.88 207 GLY A N 1
ATOM 1621 C CA . GLY A 1 207 ? 4.736 6.458 14.942 1.00 88.88 207 GLY A CA 1
ATOM 1622 C C . GLY A 1 207 ? 3.293 6.202 14.491 1.00 88.88 207 GLY A C 1
ATOM 1623 O O . GLY A 1 207 ? 2.442 7.049 14.763 1.00 88.88 207 GLY A O 1
ATOM 1624 N N . LYS A 1 208 ? 2.973 5.054 13.870 1.00 92.94 208 LYS A N 1
ATOM 1625 C CA . LYS A 1 208 ? 1.571 4.634 13.692 1.00 92.94 208 LYS A CA 1
ATOM 1626 C C . LYS A 1 208 ? 0.973 4.190 15.033 1.00 92.94 208 LYS A C 1
ATOM 1628 O O . LYS A 1 208 ? 1.659 3.623 15.884 1.00 92.94 208 LYS A O 1
ATOM 1633 N N . LEU A 1 209 ? -0.321 4.443 15.215 1.00 94.69 209 LEU A N 1
ATOM 1634 C CA . LEU A 1 209 ? -1.076 4.022 16.397 1.00 94.69 209 LEU A CA 1
ATOM 1635 C C . LEU A 1 209 ? -1.669 2.628 16.198 1.00 94.69 209 LEU A C 1
ATOM 1637 O O . LEU A 1 209 ? -1.736 2.121 15.079 1.00 94.69 209 LEU A O 1
ATOM 1641 N N . SER A 1 210 ? -2.118 2.010 17.289 1.00 95.81 210 SER A N 1
ATOM 1642 C CA . SER A 1 210 ? -2.747 0.692 17.252 1.00 95.81 210 SER A CA 1
ATOM 1643 C C . SER A 1 210 ? -4.242 0.786 17.506 1.00 95.81 210 SER A C 1
ATOM 1645 O O . SER A 1 210 ? -4.682 1.285 18.541 1.00 95.81 210 SER A O 1
ATOM 1647 N N . ALA A 1 211 ? -5.037 0.223 16.601 1.00 94.81 211 ALA A N 1
ATOM 1648 C CA . ALA A 1 211 ? -6.465 0.027 16.806 1.00 94.81 211 ALA A CA 1
ATOM 1649 C C . ALA A 1 211 ? -6.763 -0.865 18.020 1.00 94.81 211 ALA A C 1
ATOM 1651 O O . ALA A 1 211 ? -7.817 -0.732 18.648 1.00 94.81 211 ALA A O 1
ATOM 1652 N N . LEU A 1 212 ? -5.840 -1.769 18.362 1.00 93.94 212 LEU A N 1
ATOM 1653 C CA . LEU A 1 212 ? -6.027 -2.778 19.400 1.00 93.94 212 LEU A CA 1
ATOM 1654 C C . LEU A 1 212 ? -5.480 -2.340 20.760 1.00 93.94 212 LEU A C 1
ATOM 1656 O O . LEU A 1 212 ? -6.102 -2.636 21.781 1.00 93.94 212 LEU A O 1
ATOM 1660 N N . THR A 1 213 ? -4.368 -1.610 20.808 1.00 95.06 213 THR A N 1
ATOM 1661 C CA . THR A 1 213 ? -3.719 -1.252 22.079 1.00 95.06 213 THR A CA 1
ATOM 1662 C C . THR A 1 213 ? -3.788 0.228 22.420 1.00 95.06 213 THR A C 1
ATOM 1664 O O . THR A 1 213 ? -3.708 0.550 23.603 1.00 95.06 213 THR A O 1
ATOM 1667 N N . SER A 1 214 ? -3.969 1.129 21.449 1.00 96.38 214 SER A N 1
ATOM 1668 C CA . SER A 1 214 ? -4.168 2.545 21.768 1.00 96.38 214 SER A CA 1
ATOM 1669 C C . SER A 1 214 ? -5.551 2.763 22.381 1.00 96.38 214 SER A C 1
ATOM 1671 O O . SER A 1 214 ? -6.554 2.124 22.032 1.00 96.38 214 SER A O 1
ATOM 1673 N N . THR A 1 215 ? -5.602 3.680 23.335 1.00 96.88 215 THR A N 1
ATOM 1674 C CA . THR A 1 215 ? -6.839 4.157 23.933 1.00 96.88 215 THR A CA 1
ATOM 1675 C C . THR A 1 215 ? -7.596 5.038 22.944 1.00 96.88 215 THR A C 1
ATOM 1677 O O . THR A 1 215 ? -7.032 5.678 22.055 1.00 96.88 215 THR A O 1
ATOM 1680 N N . ARG A 1 216 ? -8.914 5.133 23.138 1.00 96.25 216 ARG A N 1
ATOM 1681 C CA . ARG A 1 216 ? -9.761 6.028 22.341 1.00 96.25 216 ARG A CA 1
ATOM 1682 C C . ARG A 1 216 ? -9.320 7.493 22.450 1.00 96.25 216 ARG A C 1
ATOM 1684 O O . ARG A 1 216 ? -9.443 8.232 21.482 1.00 96.25 216 ARG A O 1
ATOM 1691 N N . ALA A 1 217 ? -8.834 7.905 23.624 1.00 96.56 217 ALA A N 1
ATOM 1692 C CA . ALA A 1 217 ? -8.369 9.267 23.866 1.00 96.56 217 ALA A CA 1
ATOM 1693 C C . ALA A 1 217 ? -7.111 9.590 23.045 1.00 96.56 217 ALA A C 1
ATOM 1695 O O . ALA A 1 217 ? -7.089 10.616 22.376 1.00 96.56 217 ALA A O 1
ATOM 1696 N N . GLU A 1 218 ? -6.126 8.687 23.017 1.00 96.38 218 GLU A N 1
ATOM 1697 C CA . GLU A 1 218 ? -4.913 8.844 22.198 1.00 96.38 218 GLU A CA 1
ATOM 1698 C C . GLU A 1 218 ? -5.246 8.914 20.702 1.00 96.38 218 GLU A C 1
ATOM 1700 O O . GLU A 1 218 ? -4.731 9.766 19.982 1.00 96.38 218 GLU A O 1
ATOM 1705 N N . LEU A 1 219 ? -6.155 8.051 20.234 1.00 96.44 219 LEU A N 1
ATOM 1706 C CA . LEU A 1 219 ? -6.607 8.049 18.840 1.00 96.44 219 LEU A CA 1
ATOM 1707 C C . LEU A 1 219 ? -7.331 9.353 18.469 1.00 96.44 219 LEU A C 1
ATOM 1709 O O . LEU A 1 219 ? -7.095 9.904 17.394 1.00 96.44 219 LEU A O 1
ATOM 1713 N N . LEU A 1 220 ? -8.182 9.871 19.362 1.00 95.12 220 LEU A N 1
ATOM 1714 C CA . LEU A 1 220 ? -8.856 11.161 19.189 1.00 95.12 220 LEU A CA 1
ATOM 1715 C C . LEU A 1 220 ? -7.868 12.325 19.121 1.00 95.12 220 LEU A C 1
ATOM 1717 O O . LEU A 1 220 ? -7.987 13.170 18.236 1.00 95.12 220 LEU A O 1
ATOM 1721 N N . GLU A 1 221 ? -6.907 12.367 20.042 1.00 95.94 221 GLU A N 1
ATOM 1722 C CA . GLU A 1 221 ? -5.882 13.410 20.090 1.00 95.94 221 GLU A CA 1
ATOM 1723 C C . GLU A 1 221 ? -5.036 13.411 18.813 1.00 95.94 221 GLU A C 1
ATOM 1725 O O . GLU A 1 221 ? -4.861 14.456 18.182 1.00 95.94 221 GLU A O 1
ATOM 1730 N N . ALA A 1 222 ? -4.592 12.235 18.368 1.00 94.25 222 ALA A N 1
ATOM 1731 C CA . ALA A 1 222 ? -3.832 12.103 17.134 1.00 94.25 222 ALA A CA 1
ATOM 1732 C C . ALA A 1 222 ? -4.651 12.500 15.898 1.00 94.25 222 ALA A C 1
ATOM 1734 O O . ALA A 1 222 ? -4.157 13.251 15.057 1.00 94.25 222 ALA A O 1
ATOM 1735 N N . ALA A 1 223 ? -5.911 12.061 15.795 1.00 94.06 223 ALA A N 1
ATOM 1736 C CA . ALA A 1 223 ? -6.783 12.447 14.687 1.00 94.06 223 ALA A CA 1
ATOM 1737 C C . ALA A 1 223 ? -7.032 13.964 14.655 1.00 94.06 223 ALA A C 1
ATOM 1739 O O . ALA A 1 223 ? -7.003 14.562 13.579 1.00 94.06 223 ALA A O 1
ATOM 1740 N N . ALA A 1 224 ? -7.228 14.596 15.817 1.00 94.31 224 ALA A N 1
ATOM 1741 C CA . ALA A 1 224 ? -7.385 16.044 15.921 1.00 94.31 224 ALA A CA 1
ATOM 1742 C C . ALA A 1 224 ? -6.113 16.784 15.480 1.00 94.31 224 ALA A C 1
ATOM 1744 O O . ALA A 1 224 ? -6.187 17.674 14.635 1.00 94.31 224 ALA A O 1
ATOM 1745 N N . SER A 1 225 ? -4.942 16.362 15.969 1.00 94.56 225 SER A N 1
ATOM 1746 C CA . SER A 1 225 ? -3.655 16.948 15.578 1.00 94.56 225 SER A CA 1
ATOM 1747 C C . SER A 1 225 ? -3.391 16.815 14.072 1.00 94.56 225 SER A C 1
ATOM 1749 O O . SER A 1 225 ? -3.040 17.795 13.415 1.00 94.56 225 SER A O 1
ATOM 1751 N N . LEU A 1 226 ? -3.625 15.633 13.492 1.00 92.81 226 LEU A N 1
ATOM 1752 C CA . LEU A 1 226 ? -3.468 15.395 12.053 1.00 92.81 226 LEU A CA 1
ATOM 1753 C C . LEU A 1 226 ? -4.449 16.224 11.215 1.00 92.81 226 LEU A C 1
ATOM 1755 O O . LEU A 1 226 ? -4.095 16.704 10.130 1.00 92.81 226 LEU A O 1
ATOM 1759 N N . LEU A 1 227 ? -5.680 16.397 11.700 1.00 94.69 227 LEU A N 1
ATOM 1760 C CA . LEU A 1 227 ? -6.691 17.219 11.048 1.00 94.69 227 LEU A CA 1
ATOM 1761 C C . LEU A 1 227 ? -6.293 18.698 11.042 1.00 94.69 227 LEU A C 1
ATOM 1763 O O . LEU A 1 227 ? -6.375 19.339 9.991 1.00 94.69 227 LEU A O 1
ATOM 1767 N N . ASP A 1 228 ? -5.827 19.222 12.172 1.00 95.25 228 ASP A N 1
ATOM 1768 C CA . ASP A 1 228 ? -5.371 20.607 12.291 1.00 95.25 228 ASP A CA 1
ATOM 1769 C C . ASP A 1 228 ? -4.154 20.872 11.398 1.00 95.25 228 ASP A C 1
ATOM 1771 O O . ASP A 1 228 ? -4.176 21.821 10.608 1.00 95.25 228 ASP A O 1
ATOM 1775 N N . ASP A 1 229 ? -3.158 19.980 11.410 1.00 92.94 229 ASP A N 1
ATOM 1776 C CA . ASP A 1 229 ? -2.006 20.021 10.500 1.00 92.94 229 ASP A CA 1
ATOM 1777 C C . ASP A 1 229 ? -2.457 20.054 9.030 1.00 92.94 229 ASP A C 1
ATOM 1779 O O . ASP A 1 229 ? -1.990 20.866 8.226 1.00 92.94 229 ASP A O 1
ATOM 1783 N N . SER A 1 230 ? -3.391 19.177 8.657 1.00 92.19 230 SER A N 1
ATOM 1784 C CA . SER A 1 230 ? -3.870 19.059 7.274 1.00 92.19 230 SER A CA 1
ATOM 1785 C C . SER A 1 230 ? -4.653 20.296 6.834 1.00 92.19 230 SER A C 1
ATOM 1787 O O . SER A 1 230 ? -4.489 20.770 5.706 1.00 92.19 230 SER A O 1
ATOM 1789 N N . ARG A 1 231 ? -5.472 20.865 7.727 1.00 94.56 231 ARG A N 1
ATOM 1790 C CA . ARG A 1 231 ? -6.212 22.111 7.485 1.00 94.56 231 ARG A CA 1
ATOM 1791 C C . ARG A 1 231 ? -5.275 23.303 7.363 1.00 94.56 231 ARG A C 1
ATOM 1793 O O . ARG A 1 231 ? -5.441 24.090 6.432 1.00 94.56 231 ARG A O 1
ATOM 1800 N N . ALA A 1 232 ? -4.284 23.416 8.245 1.00 91.75 232 ALA A N 1
ATOM 1801 C CA . ALA A 1 232 ? -3.271 24.463 8.186 1.00 91.75 232 ALA A CA 1
ATOM 1802 C C . ALA A 1 232 ? -2.476 24.387 6.875 1.00 91.75 232 ALA A C 1
ATOM 1804 O O . ALA A 1 232 ? -2.329 25.397 6.185 1.00 91.75 232 ALA A O 1
ATOM 1805 N N . ASN A 1 233 ? -2.059 23.184 6.471 1.00 87.69 233 ASN A N 1
ATOM 1806 C CA . ASN A 1 233 ? -1.375 22.959 5.199 1.00 87.69 233 ASN A CA 1
ATOM 1807 C C . ASN A 1 233 ? -2.248 23.361 4.003 1.00 87.69 233 ASN A C 1
ATOM 1809 O O . ASN A 1 233 ? -1.798 24.107 3.132 1.00 87.69 233 ASN A O 1
ATOM 1813 N N . LEU A 1 234 ? -3.513 22.932 3.962 1.00 90.25 234 LEU A N 1
ATOM 1814 C CA . LEU A 1 234 ? -4.433 23.290 2.878 1.00 90.25 234 LEU A CA 1
ATOM 1815 C C . LEU A 1 234 ? -4.742 24.797 2.842 1.00 90.25 234 LEU A C 1
ATOM 1817 O O . LEU A 1 234 ? -4.848 25.386 1.764 1.00 90.25 234 LEU A O 1
ATOM 1821 N N . ALA A 1 235 ? -4.870 25.443 4.001 1.00 90.94 235 ALA A N 1
ATOM 1822 C CA . ALA A 1 235 ? -5.045 26.889 4.091 1.00 90.94 235 ALA A CA 1
ATOM 1823 C C . ALA A 1 235 ? -3.807 27.631 3.569 1.00 90.94 235 ALA A C 1
ATOM 1825 O O . ALA A 1 235 ? -3.947 28.544 2.756 1.00 90.94 235 ALA A O 1
ATOM 1826 N N . ALA A 1 236 ? -2.606 27.186 3.951 1.00 87.50 236 ALA A N 1
ATOM 1827 C CA . ALA A 1 236 ? -1.343 27.731 3.462 1.00 87.50 236 ALA A CA 1
ATOM 1828 C C . ALA A 1 236 ? -1.174 27.551 1.945 1.00 87.50 236 ALA A C 1
ATOM 1830 O O . ALA A 1 236 ? -0.583 28.402 1.286 1.00 87.50 236 ALA A O 1
ATOM 1831 N N . TRP A 1 237 ? -1.704 26.472 1.365 1.00 84.69 237 TRP A N 1
ATOM 1832 C CA . TRP A 1 237 ? -1.787 26.306 -0.089 1.00 84.69 237 TRP A CA 1
ATOM 1833 C C . TRP A 1 237 ? -2.677 27.365 -0.738 1.00 84.69 237 TRP A C 1
ATOM 1835 O O . TRP A 1 237 ? -2.281 28.004 -1.713 1.00 84.69 237 TRP A O 1
ATOM 1845 N N . ARG A 1 238 ? -3.878 27.559 -0.187 1.00 87.25 238 ARG A N 1
ATOM 1846 C CA . ARG A 1 238 ? -4.896 28.469 -0.730 1.00 87.25 238 ARG A CA 1
ATOM 1847 C C . ARG A 1 238 ? -4.560 29.945 -0.538 1.00 87.25 238 ARG A C 1
ATOM 1849 O O . ARG A 1 238 ? -5.037 30.763 -1.316 1.00 87.25 238 ARG A O 1
ATOM 1856 N N . SER A 1 239 ? -3.754 30.283 0.467 1.00 89.69 239 SER A N 1
ATOM 1857 C CA . SER A 1 239 ? -3.343 31.661 0.756 1.00 89.69 239 SER A CA 1
ATOM 1858 C C . SER A 1 239 ? -2.189 32.159 -0.116 1.00 89.69 239 SER A C 1
ATOM 1860 O O . SER A 1 239 ? -1.844 33.337 -0.044 1.00 89.69 239 SER A O 1
ATOM 1862 N N . LYS A 1 240 ? -1.544 31.285 -0.897 1.00 89.38 240 LYS A N 1
ATOM 1863 C CA . LYS A 1 240 ? -0.458 31.683 -1.800 1.00 89.38 240 LYS A CA 1
ATOM 1864 C C . LYS A 1 240 ? -1.009 32.437 -2.998 1.00 89.38 240 LYS A C 1
ATOM 1866 O O . LYS A 1 240 ? -2.057 32.079 -3.538 1.00 89.38 240 LYS A O 1
ATOM 1871 N N . ASP A 1 241 ? -0.268 33.449 -3.442 1.00 94.69 241 ASP A N 1
ATOM 1872 C CA . ASP A 1 241 ? -0.568 34.122 -4.698 1.00 94.69 241 ASP A CA 1
ATOM 1873 C C . ASP A 1 241 ? -0.520 33.121 -5.876 1.00 94.69 241 ASP A C 1
ATOM 1875 O O . ASP A 1 241 ? 0.141 32.075 -5.780 1.00 94.69 241 ASP A O 1
ATOM 1879 N N . PRO A 1 242 ? -1.221 33.403 -6.991 1.00 92.69 242 PRO A N 1
ATOM 1880 C CA . PRO A 1 242 ? -1.319 32.467 -8.107 1.00 92.69 242 PRO A CA 1
ATOM 1881 C C . PRO A 1 242 ? 0.032 32.018 -8.674 1.00 92.69 242 PRO A C 1
ATOM 1883 O O . PRO A 1 242 ? 0.160 30.861 -9.074 1.00 92.69 242 PRO A O 1
ATOM 1886 N N . GLU A 1 243 ? 1.051 32.881 -8.681 1.00 90.94 243 GLU A N 1
ATOM 1887 C CA . GLU A 1 243 ? 2.372 32.523 -9.199 1.00 90.94 243 GLU A CA 1
ATOM 1888 C C . GLU A 1 243 ? 3.132 31.614 -8.235 1.00 90.94 243 GLU A C 1
ATOM 1890 O O . GLU A 1 243 ? 3.710 30.612 -8.657 1.00 90.94 243 GLU A O 1
ATOM 1895 N N . ALA A 1 244 ? 3.120 31.918 -6.935 1.00 88.44 244 ALA A N 1
ATOM 1896 C CA . ALA A 1 244 ? 3.717 31.061 -5.917 1.00 88.44 244 ALA A CA 1
ATOM 1897 C C . ALA A 1 244 ? 3.031 29.692 -5.856 1.00 88.44 244 ALA A C 1
ATOM 1899 O O . ALA A 1 244 ? 3.708 28.669 -5.736 1.00 88.44 244 ALA A O 1
ATOM 1900 N N . ARG A 1 245 ? 1.702 29.652 -6.000 1.00 86.81 245 ARG A N 1
ATOM 1901 C CA . ARG A 1 245 ? 0.943 28.400 -6.093 1.00 86.81 245 ARG A CA 1
ATOM 1902 C C . ARG A 1 245 ? 1.289 27.628 -7.365 1.00 86.81 245 ARG A C 1
ATOM 1904 O O . ARG A 1 245 ? 1.519 26.428 -7.279 1.00 86.81 245 ARG A O 1
ATOM 1911 N N . ALA A 1 246 ? 1.406 28.291 -8.517 1.00 86.50 246 ALA A N 1
ATOM 1912 C CA . ALA A 1 246 ? 1.831 27.644 -9.760 1.00 86.50 246 ALA A CA 1
ATOM 1913 C C . ALA A 1 246 ? 3.260 27.078 -9.669 1.00 86.50 246 ALA A C 1
ATOM 1915 O O . ALA A 1 246 ? 3.504 25.967 -10.139 1.00 86.50 246 ALA A O 1
ATOM 1916 N N 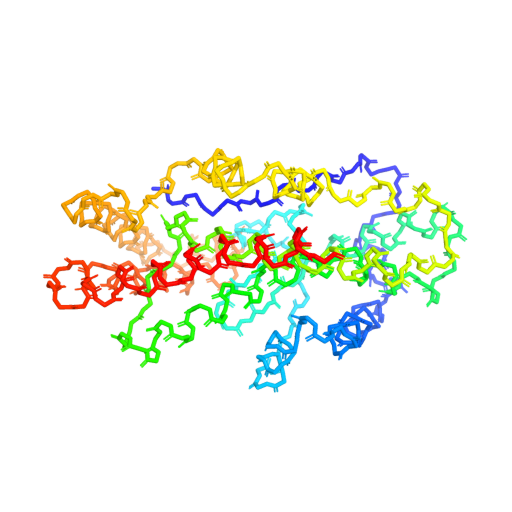. ARG A 1 247 ? 4.193 27.798 -9.024 1.00 85.50 247 ARG A N 1
ATOM 1917 C CA . ARG A 1 247 ? 5.555 27.305 -8.749 1.00 85.50 247 ARG A CA 1
ATOM 1918 C C . ARG A 1 247 ? 5.530 26.051 -7.879 1.00 85.50 247 ARG A C 1
ATOM 1920 O O . ARG A 1 247 ? 6.130 25.052 -8.256 1.00 85.50 247 ARG A O 1
ATOM 1927 N N . LEU A 1 248 ? 4.766 26.057 -6.789 1.00 80.31 248 LEU A N 1
ATOM 1928 C CA . LEU A 1 248 ? 4.642 24.880 -5.930 1.00 80.31 248 LEU A CA 1
ATOM 1929 C C . LEU A 1 248 ? 3.927 23.712 -6.598 1.00 80.31 248 LEU A C 1
ATOM 1931 O O . LEU A 1 248 ? 4.328 22.586 -6.379 1.00 80.31 248 LEU A O 1
ATOM 1935 N N . LEU A 1 249 ? 2.902 23.931 -7.424 1.00 81.50 249 LEU A N 1
ATOM 1936 C CA . LEU A 1 249 ? 2.272 22.836 -8.177 1.00 81.50 249 LEU A CA 1
ATOM 1937 C C . LEU A 1 249 ? 3.221 22.252 -9.230 1.00 81.50 249 LEU A C 1
ATOM 1939 O O . LEU A 1 249 ? 3.151 21.065 -9.537 1.00 81.50 249 LEU A O 1
ATOM 1943 N N . LYS A 1 250 ? 4.134 23.064 -9.773 1.00 79.69 250 LYS A N 1
ATOM 1944 C CA . LYS A 1 250 ? 5.213 22.569 -10.632 1.00 79.69 250 LYS A CA 1
ATOM 1945 C C . LYS A 1 250 ? 6.229 21.742 -9.838 1.00 79.69 250 LYS A C 1
ATOM 1947 O O . LYS A 1 250 ? 6.733 20.755 -10.364 1.00 79.69 250 LYS A O 1
ATOM 1952 N N . GLU A 1 251 ? 6.525 22.147 -8.605 1.00 74.81 251 GLU A N 1
ATOM 1953 C CA . GLU A 1 251 ? 7.473 21.460 -7.722 1.00 74.81 251 GLU A CA 1
ATOM 1954 C C . GLU A 1 251 ? 6.899 20.234 -7.028 1.00 74.81 251 GLU A C 1
ATOM 1956 O O . GLU A 1 251 ? 7.664 19.322 -6.784 1.00 74.81 251 GLU A O 1
ATOM 1961 N N . LEU A 1 252 ? 5.614 20.225 -6.676 1.00 71.31 252 LEU A N 1
ATOM 1962 C CA . LEU A 1 252 ? 4.977 19.199 -5.845 1.00 71.31 252 LEU A CA 1
ATOM 1963 C C . LEU A 1 252 ? 4.006 18.304 -6.626 1.00 71.31 252 LEU A C 1
ATOM 1965 O O . LEU A 1 252 ? 3.404 17.394 -6.064 1.00 71.31 252 LEU A O 1
ATOM 1969 N N . GLY A 1 253 ? 3.826 18.587 -7.913 1.00 75.38 253 GLY A N 1
ATOM 1970 C CA . GLY A 1 253 ? 2.886 17.903 -8.785 1.00 75.38 253 GLY A CA 1
ATOM 1971 C C . GLY A 1 253 ? 1.522 18.607 -8.873 1.00 75.38 253 GLY A C 1
ATOM 1972 O O . GLY A 1 253 ? 1.050 19.240 -7.920 1.00 75.38 253 GLY A O 1
ATOM 1973 N N . PRO A 1 254 ? 0.825 18.477 -10.019 1.00 77.69 254 PRO A N 1
ATOM 1974 C CA . PRO A 1 254 ? -0.419 19.202 -10.296 1.00 77.69 254 PRO A CA 1
ATOM 1975 C C . PRO A 1 254 ? -1.591 18.805 -9.385 1.00 77.69 254 PRO A C 1
ATOM 1977 O O . PRO A 1 254 ? -2.585 19.523 -9.325 1.00 77.69 254 PRO A O 1
ATOM 1980 N N . ASN A 1 255 ? -1.482 17.683 -8.666 1.00 77.31 255 ASN A N 1
ATOM 1981 C CA . ASN A 1 255 ? -2.530 17.169 -7.780 1.00 77.31 255 ASN A CA 1
ATOM 1982 C C . ASN A 1 255 ? -2.246 17.420 -6.289 1.00 77.31 255 ASN A C 1
ATOM 1984 O O . ASN A 1 255 ? -3.045 17.007 -5.453 1.00 77.31 255 ASN A O 1
ATOM 1988 N N . ALA A 1 256 ? -1.140 18.086 -5.931 1.00 80.44 256 ALA A N 1
ATOM 1989 C CA . ALA A 1 256 ? -0.714 18.243 -4.535 1.00 80.44 256 ALA A CA 1
ATOM 1990 C C . ALA A 1 256 ? -1.789 18.889 -3.638 1.00 80.44 256 ALA A C 1
ATOM 1992 O O . ALA A 1 256 ? -1.994 18.487 -2.490 1.00 80.44 256 ALA A O 1
ATOM 1993 N N . GLU A 1 257 ? -2.539 19.851 -4.173 1.00 84.56 257 GLU A N 1
ATOM 1994 C CA . GLU A 1 257 ? -3.637 20.481 -3.440 1.00 84.56 257 GLU A CA 1
ATOM 1995 C C . GLU A 1 257 ? -4.856 19.563 -3.291 1.00 84.56 257 GLU A C 1
ATOM 1997 O O . GLU A 1 257 ? -5.463 19.520 -2.221 1.00 84.56 257 GLU A O 1
ATOM 2002 N N . ALA A 1 258 ? -5.207 18.805 -4.335 1.00 85.00 258 ALA A N 1
ATOM 2003 C CA . ALA A 1 258 ? -6.313 17.851 -4.281 1.00 85.00 258 ALA A CA 1
ATOM 2004 C C . ALA A 1 258 ? -6.050 16.762 -3.228 1.00 85.00 258 ALA A C 1
ATOM 2006 O O . ALA A 1 258 ? -6.931 16.480 -2.415 1.00 85.00 258 ALA A O 1
ATOM 2007 N N . ARG A 1 259 ? -4.812 16.256 -3.170 1.00 83.00 259 ARG A N 1
ATOM 2008 C CA . ARG A 1 259 ? -4.345 15.324 -2.132 1.00 83.00 259 ARG A CA 1
ATOM 2009 C C . ARG A 1 259 ? -4.403 15.935 -0.738 1.00 83.00 259 ARG A C 1
ATOM 2011 O O . ARG A 1 259 ? -4.887 15.304 0.194 1.00 83.00 259 ARG A O 1
ATOM 2018 N N . SER A 1 260 ? -3.985 17.194 -0.597 1.00 86.81 260 SER A N 1
ATOM 2019 C CA . SER A 1 260 ? -4.093 17.916 0.680 1.00 86.81 260 SER A CA 1
ATOM 2020 C C . SER A 1 260 ? -5.553 18.024 1.143 1.00 86.81 260 SER A C 1
ATOM 2022 O O . SER A 1 260 ? -5.852 17.838 2.319 1.00 86.81 260 SER A O 1
ATOM 2024 N N . ALA A 1 261 ? -6.486 18.276 0.220 1.00 89.94 261 ALA A N 1
ATOM 2025 C CA . ALA A 1 261 ? -7.915 18.302 0.528 1.00 89.94 261 ALA A CA 1
ATOM 2026 C C . ALA A 1 261 ? -8.488 16.914 0.858 1.00 89.94 261 ALA A C 1
ATOM 2028 O O . ALA A 1 261 ? -9.424 16.812 1.649 1.00 89.94 261 ALA A O 1
ATOM 2029 N N . GLU A 1 262 ? -7.961 15.850 0.259 1.00 88.44 262 GLU A N 1
ATOM 2030 C CA . GLU A 1 262 ? -8.338 14.476 0.588 1.00 88.44 262 GLU A CA 1
ATOM 2031 C C . GLU A 1 262 ? -7.845 14.043 1.964 1.00 88.44 262 GLU A C 1
ATOM 2033 O O . GLU A 1 262 ? -8.632 13.481 2.720 1.00 88.44 262 GLU A O 1
ATOM 2038 N N . LEU A 1 263 ? -6.612 14.397 2.330 1.00 89.12 263 LEU A N 1
ATOM 2039 C CA . LEU A 1 263 ? -6.069 14.178 3.673 1.00 89.12 263 LEU A CA 1
ATOM 2040 C C . LEU A 1 263 ? -6.924 14.850 4.752 1.00 89.12 263 LEU A C 1
ATOM 2042 O O . LEU A 1 263 ? -7.193 14.239 5.782 1.00 89.12 263 LEU A O 1
ATOM 2046 N N . VAL A 1 264 ? -7.421 16.070 4.505 1.00 93.19 264 VAL A N 1
ATOM 2047 C CA . VAL A 1 264 ? -8.381 16.719 5.416 1.00 93.19 264 VAL A CA 1
ATOM 2048 C C . VAL A 1 264 ? -9.638 15.863 5.577 1.00 93.19 264 VAL A C 1
ATOM 2050 O O . VAL A 1 264 ? -9.999 15.554 6.706 1.00 93.19 264 VAL A O 1
ATOM 2053 N N . ARG A 1 265 ? -10.272 15.429 4.477 1.00 93.50 265 ARG A N 1
ATOM 2054 C CA . ARG A 1 265 ? -11.485 14.589 4.548 1.00 93.50 265 ARG A CA 1
ATOM 2055 C C . ARG A 1 265 ? -11.234 13.268 5.273 1.00 93.50 265 ARG A C 1
ATOM 2057 O O . ARG A 1 265 ? -12.066 12.837 6.060 1.00 93.50 265 ARG A O 1
ATOM 2064 N N . HIS A 1 266 ? -10.093 12.638 5.015 1.00 92.44 266 HIS A N 1
ATOM 2065 C CA . HIS A 1 266 ? -9.705 11.400 5.676 1.00 92.44 266 HIS A CA 1
ATOM 2066 C C . HIS A 1 266 ? -9.552 11.592 7.193 1.00 92.44 266 HIS A C 1
ATOM 2068 O O . HIS A 1 266 ? -10.107 10.832 7.982 1.00 92.44 266 HIS A O 1
ATOM 2074 N N . ASN A 1 267 ? -8.866 12.655 7.618 1.00 94.56 267 ASN A N 1
ATOM 2075 C CA . ASN A 1 267 ? -8.691 12.949 9.040 1.00 94.56 267 ASN A CA 1
ATOM 2076 C C . ASN A 1 267 ? -10.008 13.377 9.715 1.00 94.56 267 ASN A C 1
ATOM 2078 O O . ASN A 1 267 ? -10.214 13.083 10.891 1.00 94.56 267 ASN A O 1
ATOM 2082 N N . GLU A 1 268 ? -10.932 14.006 8.979 1.00 96.06 268 GLU A N 1
ATOM 2083 C CA . GLU A 1 268 ? -12.305 14.253 9.445 1.00 96.06 268 GLU A CA 1
ATOM 2084 C C . GLU A 1 268 ? -13.078 12.947 9.666 1.00 96.06 268 GLU A C 1
ATOM 2086 O O . GLU A 1 268 ? -13.763 12.812 10.680 1.00 96.06 268 GLU A O 1
ATOM 2091 N N . ASP A 1 269 ? -12.945 11.973 8.762 1.00 96.12 269 ASP A N 1
ATOM 2092 C CA . ASP A 1 269 ? -13.550 10.648 8.919 1.00 96.12 269 ASP A CA 1
ATOM 2093 C C . ASP A 1 269 ? -13.001 9.916 10.149 1.00 96.12 269 ASP A C 1
ATOM 2095 O O . ASP A 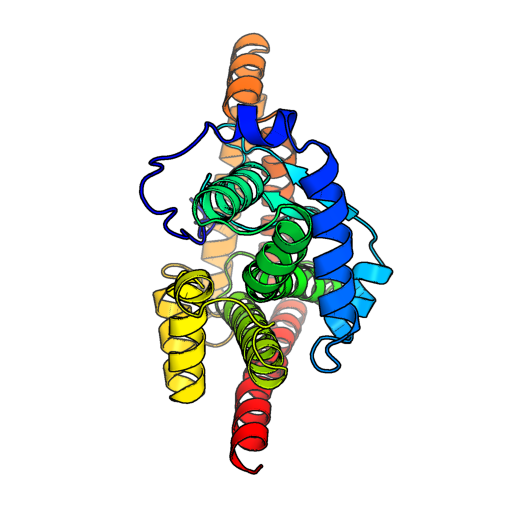1 269 ? -13.788 9.392 10.940 1.00 96.12 269 ASP A O 1
ATOM 2099 N N . CYS A 1 270 ? -11.682 9.939 10.363 1.00 96.25 270 CYS A N 1
ATOM 2100 C CA . CYS A 1 270 ? -11.063 9.389 11.569 1.00 96.25 270 CYS A CA 1
ATOM 2101 C C . CYS A 1 270 ? -11.569 10.063 12.848 1.00 96.25 270 CYS A C 1
ATOM 2103 O O . CYS A 1 270 ? -12.008 9.383 13.776 1.00 96.25 270 CYS A O 1
ATOM 2105 N N . ALA A 1 271 ? -11.572 11.399 12.892 1.00 95.62 271 ALA A N 1
ATOM 2106 C CA . ALA A 1 271 ? -12.066 12.142 14.048 1.00 95.62 271 ALA A CA 1
ATOM 2107 C C . ALA A 1 271 ? -13.542 11.823 14.338 1.00 95.62 271 ALA A C 1
ATOM 2109 O O . ALA A 1 271 ? -13.925 11.671 15.501 1.00 95.62 271 ALA A O 1
ATOM 2110 N N . ALA A 1 272 ? -14.365 11.667 13.296 1.00 96.50 272 ALA A N 1
ATOM 2111 C CA . ALA A 1 272 ? -15.766 11.284 13.428 1.00 96.50 272 ALA A CA 1
ATOM 2112 C C . ALA A 1 272 ? -15.930 9.855 13.968 1.00 96.50 272 ALA A C 1
ATOM 2114 O O . ALA A 1 272 ? -16.690 9.659 14.916 1.00 96.50 272 ALA A O 1
ATOM 2115 N N . ILE A 1 273 ? -15.194 8.879 13.419 1.00 96.88 273 ILE A N 1
ATOM 2116 C CA . ILE A 1 273 ? -15.206 7.488 13.902 1.00 96.88 273 ILE A CA 1
ATOM 2117 C C . ILE A 1 273 ? -14.817 7.441 15.378 1.00 96.88 273 ILE A C 1
ATOM 2119 O O . ILE A 1 273 ? -15.505 6.811 16.174 1.00 96.88 273 ILE A O 1
ATOM 2123 N N . PHE A 1 274 ? -13.742 8.123 15.770 1.00 96.81 274 PHE A N 1
ATOM 2124 C CA . PHE A 1 274 ? -13.264 8.063 17.148 1.00 96.81 274 PHE A CA 1
ATOM 2125 C C . PHE A 1 274 ? -14.150 8.851 18.119 1.00 96.81 274 PHE A C 1
ATOM 2127 O O . PHE A 1 274 ? -14.195 8.527 19.307 1.00 96.81 274 PHE A O 1
ATOM 2134 N N . SER A 1 275 ? -14.890 9.860 17.653 1.00 96.75 275 SER A N 1
ATOM 2135 C CA . SER A 1 275 ? -15.796 10.664 18.491 1.00 96.75 275 SER A CA 1
ATOM 2136 C C . SER A 1 275 ? -17.131 9.974 18.778 1.00 96.75 275 SER A C 1
ATOM 2138 O O . SER A 1 275 ? -17.772 10.288 19.783 1.00 96.75 275 SER A O 1
ATOM 2140 N N . ASP A 1 276 ? -17.509 8.986 17.974 1.00 97.50 276 ASP A N 1
ATOM 2141 C CA . ASP A 1 276 ? -18.715 8.182 18.151 1.00 97.50 276 ASP A CA 1
ATOM 2142 C C . ASP A 1 276 ? -18.363 6.812 18.776 1.00 97.50 276 ASP A C 1
ATOM 2144 O O . ASP A 1 276 ? -17.647 6.022 18.160 1.00 97.50 276 ASP A O 1
ATOM 2148 N N . PRO A 1 277 ? -18.832 6.493 20.000 1.00 96.81 277 PRO A N 1
ATOM 2149 C CA . PRO A 1 277 ? -18.531 5.216 20.650 1.00 96.81 277 PRO A CA 1
ATOM 2150 C C . PRO A 1 277 ? -18.974 3.976 19.861 1.00 96.81 277 PRO A C 1
ATOM 2152 O O . PRO A 1 277 ? -18.304 2.944 19.938 1.00 96.81 277 PRO A O 1
ATOM 2155 N N . GLU A 1 278 ? -20.084 4.055 19.123 1.00 97.31 278 GLU A N 1
ATOM 2156 C CA . GLU A 1 278 ? -20.597 2.934 18.337 1.00 97.31 278 GLU A CA 1
ATOM 2157 C C . GLU A 1 278 ? -19.725 2.709 17.100 1.00 97.31 278 GLU A C 1
ATOM 2159 O O . GLU A 1 278 ? -19.247 1.592 16.878 1.00 97.31 278 GLU A O 1
ATOM 2164 N N . LEU A 1 279 ? -19.444 3.772 16.334 1.00 97.00 279 LEU A N 1
ATOM 2165 C CA . LEU A 1 279 ? -18.547 3.683 15.175 1.00 97.00 279 LEU A CA 1
ATOM 2166 C C . LEU A 1 279 ? -17.143 3.245 15.587 1.00 97.00 279 LEU A C 1
ATOM 2168 O O . LEU A 1 279 ? -16.566 2.385 14.926 1.00 97.00 279 LEU A O 1
ATOM 2172 N N . TYR A 1 280 ? -16.617 3.766 16.696 1.00 97.19 280 TYR A N 1
ATOM 2173 C CA . TYR A 1 280 ? -15.335 3.343 17.251 1.00 97.19 280 TYR A CA 1
ATOM 2174 C C . TYR A 1 280 ? -15.320 1.850 17.600 1.00 97.19 280 TYR A C 1
ATOM 2176 O O . TYR A 1 280 ? -14.369 1.145 17.264 1.00 97.19 280 TYR A O 1
ATOM 2184 N N . GLY A 1 281 ? -16.378 1.343 18.242 1.00 97.50 281 GLY A N 1
ATOM 2185 C CA . GLY A 1 281 ? -16.497 -0.077 18.578 1.00 97.50 281 GLY A CA 1
ATOM 2186 C C . GLY A 1 281 ? -16.500 -0.979 17.340 1.00 97.50 281 GLY A C 1
ATOM 2187 O O . GLY A 1 281 ? -15.833 -2.014 17.328 1.00 97.50 281 GLY A O 1
ATOM 2188 N N . ARG A 1 282 ? -17.203 -0.566 16.280 1.00 97.81 282 ARG A N 1
ATOM 2189 C CA . ARG A 1 282 ? -17.228 -1.277 14.992 1.00 97.81 282 ARG A CA 1
ATOM 2190 C C . ARG A 1 282 ? -15.882 -1.205 14.271 1.00 97.81 282 ARG A C 1
ATOM 2192 O O . ARG A 1 282 ? -15.380 -2.224 13.821 1.00 97.81 282 ARG A O 1
ATOM 2199 N N . TRP A 1 283 ? -15.252 -0.035 14.251 1.00 97.56 283 TRP A N 1
ATOM 2200 C CA . TRP A 1 283 ? -13.920 0.167 13.680 1.00 97.56 283 TRP A CA 1
ATOM 2201 C C . TRP A 1 283 ? -12.841 -0.680 14.370 1.00 97.56 283 TRP A C 1
ATOM 2203 O O . TRP A 1 283 ? -12.014 -1.297 13.705 1.00 97.56 283 TRP A O 1
ATOM 2213 N N . ARG A 1 284 ? -12.870 -0.787 15.706 1.00 97.12 284 ARG A N 1
ATOM 2214 C CA . ARG A 1 284 ? -11.956 -1.686 16.429 1.00 97.12 284 ARG A CA 1
ATOM 2215 C C . ARG A 1 284 ? -12.182 -3.141 16.052 1.00 97.12 284 ARG A C 1
ATOM 2217 O O . ARG A 1 284 ? -11.217 -3.875 15.872 1.00 97.12 284 ARG A O 1
ATOM 2224 N N . ARG A 1 285 ? -13.447 -3.555 15.939 1.00 97.19 285 ARG A N 1
ATOM 2225 C CA . ARG A 1 285 ? -13.804 -4.918 15.538 1.00 97.19 285 ARG A CA 1
ATOM 2226 C C . ARG A 1 285 ? -13.306 -5.232 14.127 1.00 97.19 285 ARG A C 1
ATOM 2228 O O . ARG A 1 285 ? -12.689 -6.273 13.950 1.00 97.19 285 ARG A O 1
ATOM 2235 N N . PHE A 1 286 ? -13.472 -4.299 13.187 1.00 96.31 286 PHE A N 1
ATOM 2236 C CA . PHE A 1 286 ? -12.972 -4.416 11.814 1.00 96.31 286 PHE A CA 1
ATOM 2237 C C . PHE A 1 286 ? -11.486 -4.806 11.766 1.00 96.31 286 PHE A C 1
ATOM 2239 O O . PHE A 1 286 ? -11.105 -5.682 10.985 1.00 96.31 286 PHE A O 1
ATOM 2246 N N . PHE A 1 287 ? -10.649 -4.181 12.603 1.00 95.81 287 PHE A N 1
ATOM 2247 C CA . PHE A 1 287 ? -9.224 -4.512 12.690 1.00 95.81 287 PHE A CA 1
ATOM 2248 C C . PHE A 1 287 ? -8.942 -5.764 13.528 1.00 95.81 287 PHE A C 1
ATOM 2250 O O . PHE A 1 287 ? -8.092 -6.556 13.133 1.00 95.81 287 PHE A O 1
ATOM 2257 N N . SER A 1 288 ? -9.658 -5.976 14.639 1.00 94.81 288 SER A N 1
ATOM 2258 C CA . SER A 1 288 ? -9.489 -7.165 15.494 1.00 94.81 288 SER A CA 1
ATOM 2259 C C . SER A 1 288 ? -9.719 -8.450 14.710 1.00 94.81 288 SER A C 1
ATOM 2261 O O . SER A 1 288 ? -8.836 -9.297 14.671 1.00 94.81 288 SER A O 1
ATOM 2263 N N . GLU A 1 289 ? -10.842 -8.546 13.994 1.00 94.31 289 GLU A N 1
ATOM 2264 C CA . GLU A 1 289 ? -11.203 -9.733 13.207 1.00 94.31 289 GLU A CA 1
ATOM 2265 C C . GLU A 1 289 ? -10.147 -10.049 12.136 1.00 94.31 289 GLU A C 1
ATOM 2267 O O . GLU A 1 289 ? -9.828 -11.208 11.882 1.00 94.31 289 GLU A O 1
ATOM 2272 N N . ARG A 1 290 ? -9.549 -9.017 11.525 1.00 93.00 290 ARG A N 1
ATOM 2273 C CA . ARG A 1 290 ? -8.517 -9.191 10.491 1.00 93.00 290 ARG A CA 1
ATOM 2274 C C . ARG A 1 290 ? -7.166 -9.608 11.058 1.00 93.00 290 ARG A C 1
ATOM 2276 O O . ARG A 1 290 ? -6.469 -10.375 10.405 1.00 93.00 290 ARG A O 1
ATOM 2283 N N . VAL A 1 291 ? -6.792 -9.111 12.235 1.00 90.69 291 VAL A N 1
ATOM 2284 C CA . VAL A 1 291 ? -5.538 -9.495 12.901 1.00 90.69 291 VAL A CA 1
ATOM 2285 C C . VAL A 1 291 ? -5.656 -10.871 13.554 1.00 90.69 291 VAL A C 1
ATOM 2287 O O . VAL A 1 291 ? -4.704 -11.642 13.508 1.00 90.69 291 VAL A O 1
ATOM 2290 N N . GLU A 1 292 ? -6.815 -11.218 14.116 1.00 88.81 292 GLU A N 1
ATOM 2291 C CA . GLU A 1 292 ? -7.092 -12.561 14.647 1.00 88.81 292 GLU A CA 1
ATOM 2292 C C . GLU A 1 292 ? -6.944 -13.629 13.557 1.00 88.81 292 GLU A C 1
ATOM 2294 O O . GLU A 1 292 ? -6.299 -14.655 13.789 1.00 88.81 292 GLU A O 1
ATOM 2299 N N . ALA A 1 293 ? -7.399 -13.326 12.336 1.00 86.00 293 ALA A N 1
ATOM 2300 C CA . ALA A 1 293 ? -7.196 -14.190 11.178 1.00 86.00 293 ALA A CA 1
ATOM 2301 C C . ALA A 1 293 ? -5.710 -14.491 10.889 1.00 86.00 293 ALA A C 1
ATOM 2303 O O . ALA A 1 293 ? -5.415 -15.508 10.273 1.00 86.00 293 ALA A O 1
ATOM 2304 N N . PHE A 1 294 ? -4.747 -13.678 11.352 1.00 84.44 294 PHE A N 1
ATOM 2305 C CA . PHE A 1 294 ? -3.321 -13.966 11.139 1.00 84.44 294 PHE A CA 1
ATOM 2306 C C . PHE A 1 294 ? -2.862 -15.206 11.893 1.00 84.44 294 PHE A C 1
ATOM 2308 O O . PHE A 1 294 ? -2.082 -15.987 11.354 1.00 84.44 294 PHE A O 1
ATOM 2315 N N . ALA A 1 295 ? -3.307 -15.369 13.142 1.00 82.62 295 ALA A N 1
ATOM 2316 C CA . ALA A 1 295 ? -2.943 -16.529 13.944 1.00 82.62 295 ALA A CA 1
ATOM 2317 C C . ALA A 1 295 ? -3.557 -17.798 13.343 1.00 82.62 295 ALA A C 1
ATOM 2319 O O . ALA A 1 295 ? -2.863 -18.799 13.198 1.00 82.62 295 ALA A O 1
ATOM 2320 N N . GLU A 1 296 ? -4.817 -17.716 12.905 1.00 88.06 296 GLU A N 1
ATOM 2321 C CA . GLU A 1 296 ? -5.514 -18.817 12.236 1.00 88.06 296 GLU A CA 1
ATOM 2322 C C . GLU A 1 296 ? -4.841 -19.208 10.912 1.00 88.06 296 GLU A C 1
ATOM 2324 O O . GLU A 1 296 ? -4.574 -20.389 10.681 1.00 88.06 296 GLU A O 1
ATOM 2329 N N . ASP A 1 297 ? -4.514 -18.223 10.067 1.00 87.12 297 ASP A N 1
ATOM 2330 C CA . ASP A 1 297 ? -3.809 -18.431 8.798 1.00 87.12 297 ASP A CA 1
ATOM 2331 C C . ASP A 1 297 ? -2.435 -19.080 9.040 1.00 87.12 297 ASP A C 1
ATOM 2333 O O . ASP A 1 297 ? -2.061 -20.045 8.366 1.00 87.12 297 ASP A O 1
ATOM 2337 N N . TRP A 1 298 ? -1.688 -18.584 10.029 1.00 88.69 298 TRP A N 1
ATOM 2338 C CA . TRP A 1 298 ? -0.365 -19.094 10.376 1.00 88.69 298 TRP A CA 1
ATOM 2339 C C . TRP A 1 298 ? -0.408 -20.523 10.937 1.00 88.69 298 TRP A C 1
ATOM 2341 O O . TRP A 1 298 ? 0.376 -21.379 10.515 1.00 88.69 298 TRP A O 1
ATOM 2351 N N . ASP A 1 299 ? -1.348 -20.818 11.838 1.00 87.94 299 ASP A N 1
ATOM 2352 C CA . ASP A 1 299 ? -1.542 -22.162 12.391 1.00 87.94 299 ASP A CA 1
ATOM 2353 C C . ASP A 1 299 ? -1.950 -23.151 11.287 1.00 87.94 299 ASP A C 1
ATOM 2355 O O . ASP A 1 299 ? -1.411 -24.261 11.198 1.00 87.94 299 ASP A O 1
ATOM 2359 N N . ALA A 1 300 ? -2.842 -22.735 10.381 1.00 87.38 300 ALA A N 1
ATOM 2360 C CA . ALA A 1 300 ? -3.251 -23.535 9.230 1.00 87.38 300 ALA A CA 1
ATOM 2361 C C . ALA A 1 300 ? -2.094 -23.806 8.253 1.00 87.38 300 ALA A C 1
ATOM 2363 O O . ALA A 1 300 ? -2.054 -24.857 7.610 1.00 87.38 300 ALA A O 1
ATOM 2364 N N . GLU A 1 301 ? -1.136 -22.886 8.109 1.00 85.38 301 GLU A N 1
ATOM 2365 C CA . GLU A 1 301 ? 0.094 -23.117 7.344 1.00 85.38 301 GLU A CA 1
ATOM 2366 C C . GLU A 1 301 ? 1.016 -24.158 7.987 1.00 85.38 301 GLU A C 1
ATOM 2368 O O . GLU A 1 301 ? 1.607 -24.942 7.251 1.00 85.38 301 GLU A O 1
ATOM 2373 N N . ARG A 1 302 ? 1.125 -24.210 9.321 1.00 81.31 302 ARG A N 1
ATOM 2374 C CA . ARG A 1 302 ? 2.020 -25.155 10.020 1.00 81.31 302 ARG A CA 1
ATOM 2375 C C . ARG A 1 302 ? 1.439 -26.540 10.270 1.00 81.31 302 ARG A C 1
ATOM 2377 O O . ARG A 1 302 ? 2.198 -27.477 10.507 1.00 81.31 302 ARG A O 1
ATOM 2384 N N . GLY A 1 303 ? 0.118 -26.676 10.225 1.00 70.38 303 GLY A N 1
ATOM 2385 C CA . GLY A 1 303 ? -0.561 -27.971 10.295 1.00 70.38 303 GLY A CA 1
ATOM 2386 C C . GLY A 1 303 ? -0.558 -28.772 8.983 1.00 70.38 303 GLY A C 1
ATOM 2387 O O . GLY A 1 303 ? -1.088 -29.884 8.972 1.00 70.38 303 GLY A O 1
ATOM 2388 N N . ARG A 1 304 ? -0.013 -28.213 7.892 1.00 56.81 304 ARG A N 1
ATOM 2389 C CA . ARG A 1 304 ? 0.096 -28.821 6.553 1.00 56.81 304 ARG A CA 1
ATOM 2390 C C . ARG A 1 304 ? 1.519 -29.288 6.266 1.00 56.81 304 ARG A C 1
ATOM 2392 O O . ARG A 1 304 ? 1.639 -30.319 5.567 1.00 56.81 304 ARG A O 1
#

Sequence (304 aa):
MGAILVLLLSAAAWAGEDPVAYAARRADLGRKFSAQWRHLLKSLPELAEHHRFVESRPRVDLRFPAPGDGFSEHTVAIYEEGLVRVNRRWLAAGGAALEAKGVPYARVPEILAWKALPVLVHELRHGINSVEMRAELGRVCDNFIVEEEAVAYRDQTAALKALLARGKPAFHEALYVDADRVSFSVLRAWDAGPGEFMEDVRARNEGKLSALTSTRAELLEAAASLLDDSRANLAAWRSKDPEARARLLKELGPNAEARSAELVRHNEDCAAIFSDPELYGRWRRFFSERVEAFAEDWDAERGR

Foldseek 3Di:
DQDPLAPQFDLDPDPWDQLVVLCVVCVCLVVLLVVQLLVLLVVQPLNVVLNVLCVVQPDEAEDADFAQLSHDLRHQWAADPSYIYGYSSVLSSLLGVCVVVVHPSVCSSNLSSLLCNLVSQLRSLLNVLQVVLCVQLVAGAQRQALLSSLLSLVRSLVSNVSSVVVPDPPDDVVSVVSSGPVSVVLNVQLLVHLVSNSVVSCVSSPRRDHLAPDDLVVQLVVLVVQLVVLVVVLVVLVPDDPVVNVVVCNRNPVCSNVVSVVSNRNSVRSNVCSVDPVSSVSVSVSSVVSSVVSNVVSVVVVVD

pLDDT: mean 84.1, std 15.36, range [23.59, 97.81]

Radius of gyration: 20.14 Å; chains: 1; bounding box: 46×63×50 Å